Protein AF-A0A838KKF0-F1 (afdb_monomer_lite)

Radius of gyration: 20.55 Å; chains: 1; bounding box: 53×36×50 Å

Structure (mmCIF, N/CA/C/O backbone):
data_AF-A0A838KKF0-F1
#
_entry.id   AF-A0A838KKF0-F1
#
loop_
_atom_site.group_PDB
_atom_site.id
_atom_site.type_symbol
_atom_site.label_atom_id
_atom_site.label_alt_id
_atom_site.label_comp_id
_atom_site.label_asym_id
_atom_site.label_entity_id
_atom_site.label_seq_id
_atom_site.pdbx_PDB_ins_code
_atom_site.Cartn_x
_atom_site.Cartn_y
_atom_site.Cartn_z
_atom_site.occupancy
_atom_site.B_iso_or_equiv
_atom_site.auth_seq_id
_atom_site.auth_comp_id
_atom_site.auth_asym_id
_atom_site.auth_atom_id
_atom_site.pdbx_PDB_model_num
ATOM 1 N N . SER A 1 1 ? -8.792 -5.150 -19.563 1.00 86.12 1 SER A N 1
ATOM 2 C CA . SER A 1 1 ? -7.636 -6.065 -19.537 1.00 86.12 1 SER A CA 1
ATOM 3 C C . SER A 1 1 ? -7.252 -6.618 -20.910 1.00 86.12 1 SER A C 1
ATOM 5 O O . SER A 1 1 ? -6.124 -7.070 -21.037 1.00 86.12 1 SER A O 1
ATOM 7 N N . ARG A 1 2 ? -8.119 -6.617 -21.944 1.00 90.00 2 ARG A N 1
ATOM 8 C CA . ARG A 1 2 ? -7.709 -7.001 -23.318 1.00 90.00 2 ARG A CA 1
ATOM 9 C C . ARG A 1 2 ? -6.734 -6.007 -23.951 1.00 90.00 2 ARG A C 1
ATOM 11 O O . ARG A 1 2 ? -5.828 -6.398 -24.662 1.00 90.00 2 ARG A O 1
ATOM 18 N N . ASP A 1 3 ? -6.932 -4.732 -23.657 1.00 89.38 3 ASP A N 1
ATOM 19 C CA . ASP A 1 3 ? -6.005 -3.638 -23.929 1.00 89.38 3 ASP A CA 1
ATOM 20 C C . ASP A 1 3 ? -4.592 -3.926 -23.403 1.00 89.38 3 ASP A C 1
ATOM 22 O O . ASP A 1 3 ? -3.634 -3.845 -24.161 1.00 89.38 3 ASP A O 1
ATOM 26 N N . LEU A 1 4 ? -4.465 -4.347 -22.141 1.00 90.12 4 LEU A N 1
ATOM 27 C CA . LEU A 1 4 ? -3.170 -4.705 -21.550 1.00 90.12 4 LEU A CA 1
ATOM 28 C C . LEU A 1 4 ? -2.561 -5.963 -22.187 1.00 90.12 4 LEU A C 1
ATOM 30 O O . LEU A 1 4 ? -1.358 -6.007 -22.427 1.00 90.12 4 LEU A O 1
ATOM 34 N N . ALA A 1 5 ? -3.385 -6.970 -22.493 1.00 92.56 5 ALA A N 1
ATOM 35 C CA . ALA A 1 5 ? -2.928 -8.169 -23.196 1.00 92.56 5 ALA A CA 1
ATOM 36 C C . ALA A 1 5 ? -2.390 -7.837 -24.596 1.00 92.56 5 ALA A C 1
ATOM 38 O O . ALA A 1 5 ? -1.354 -8.359 -25.003 1.00 92.56 5 ALA A O 1
ATOM 39 N N . GLU A 1 6 ? -3.067 -6.941 -25.317 1.00 91.88 6 GLU A N 1
ATOM 40 C CA . GLU A 1 6 ? -2.627 -6.495 -26.637 1.00 91.88 6 GLU A CA 1
ATOM 41 C C . GLU A 1 6 ? -1.350 -5.654 -26.553 1.00 91.88 6 GLU A C 1
ATOM 43 O O . GLU A 1 6 ? -0.445 -5.860 -27.357 1.00 91.88 6 GLU A O 1
ATOM 48 N N . ALA A 1 7 ? -1.219 -4.784 -25.546 1.00 91.50 7 ALA A N 1
ATOM 49 C CA . ALA A 1 7 ? 0.014 -4.035 -25.298 1.00 91.50 7 ALA A CA 1
ATOM 50 C C . ALA A 1 7 ? 1.216 -4.966 -25.092 1.00 91.50 7 ALA A C 1
ATOM 52 O O . ALA A 1 7 ? 2.255 -4.790 -25.729 1.00 91.50 7 ALA A O 1
ATOM 53 N N . LEU A 1 8 ? 1.053 -5.993 -24.251 1.00 92.00 8 LEU A N 1
ATOM 54 C CA . LEU A 1 8 ? 2.081 -7.002 -24.007 1.00 92.00 8 LEU A CA 1
ATOM 55 C C . LEU A 1 8 ? 2.443 -7.750 -25.295 1.00 92.00 8 LEU A C 1
ATOM 57 O O . LEU A 1 8 ? 3.618 -7.906 -25.618 1.00 92.00 8 LEU A O 1
ATOM 61 N N . ARG A 1 9 ? 1.435 -8.178 -26.062 1.00 91.25 9 ARG A N 1
ATOM 62 C CA . ARG A 1 9 ? 1.635 -8.905 -27.321 1.00 91.25 9 ARG A CA 1
ATOM 63 C C . ARG A 1 9 ? 2.366 -8.059 -28.367 1.00 91.25 9 ARG A C 1
ATOM 65 O O . ARG A 1 9 ? 3.242 -8.579 -29.053 1.00 91.25 9 ARG A O 1
ATOM 72 N N . LEU A 1 10 ? 2.013 -6.779 -28.496 1.00 91.94 10 LEU A N 1
ATOM 73 C CA . LEU A 1 10 ? 2.676 -5.840 -29.403 1.00 91.94 10 LEU A CA 1
ATOM 74 C C . LEU A 1 10 ? 4.120 -5.571 -28.973 1.00 91.94 10 LEU A C 1
ATOM 76 O O . LEU A 1 10 ? 5.004 -5.586 -29.823 1.00 91.94 10 LEU A O 1
ATOM 80 N N . GLY A 1 11 ? 4.366 -5.389 -27.673 1.00 92.62 11 GLY A N 1
ATOM 81 C CA . GLY A 1 11 ? 5.716 -5.221 -27.131 1.00 92.62 11 GLY A CA 1
ATOM 82 C C . GLY A 1 11 ? 6.613 -6.428 -27.394 1.00 92.62 11 GLY A C 1
ATOM 83 O O . GLY A 1 11 ? 7.729 -6.260 -27.866 1.00 92.62 11 GLY A O 1
ATOM 84 N N . LEU A 1 12 ? 6.105 -7.646 -27.179 1.00 92.00 12 LEU A N 1
ATOM 85 C CA . LEU A 1 12 ? 6.848 -8.888 -27.437 1.00 92.00 12 LEU A CA 1
ATOM 86 C C . LEU A 1 12 ? 7.130 -9.141 -28.926 1.00 92.00 12 LEU A C 1
ATOM 88 O O . LEU A 1 12 ? 8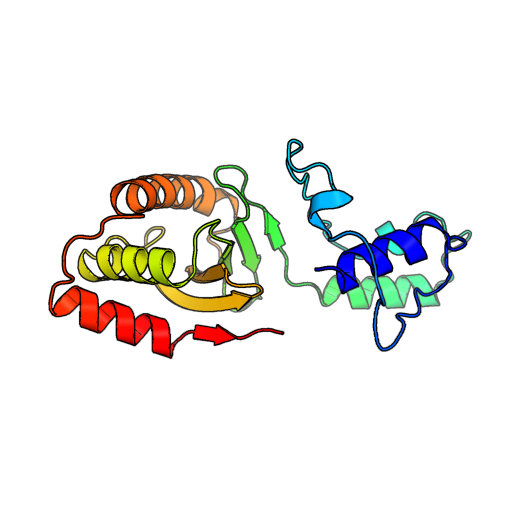.081 -9.843 -29.256 1.00 92.00 12 LEU A O 1
ATOM 92 N N . ALA A 1 13 ? 6.290 -8.615 -29.820 1.00 91.50 13 ALA A N 1
ATOM 93 C CA . ALA A 1 13 ? 6.478 -8.732 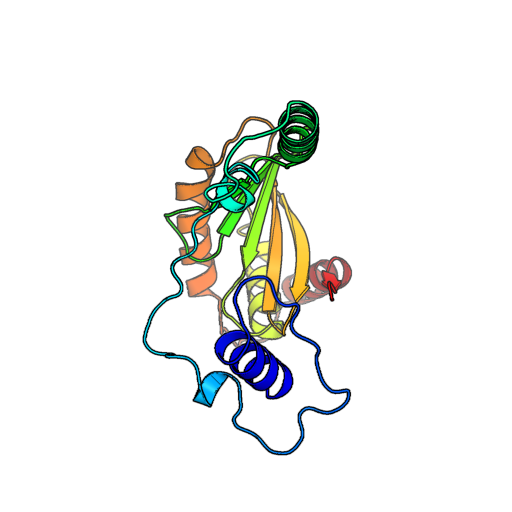-31.264 1.00 91.50 13 ALA A CA 1
ATOM 94 C C . ALA A 1 13 ? 7.352 -7.612 -31.859 1.00 91.50 13 ALA A C 1
ATOM 96 O O . ALA A 1 13 ? 7.788 -7.734 -33.003 1.00 91.50 13 ALA A O 1
ATOM 97 N N . GLY A 1 14 ? 7.553 -6.516 -31.123 1.00 91.94 14 GLY A N 1
ATOM 98 C CA . GLY A 1 14 ? 8.337 -5.364 -31.555 1.00 91.94 14 GLY A CA 1
ATOM 99 C C . GLY A 1 14 ? 9.841 -5.576 -31.399 1.00 91.94 14 GLY A C 1
ATOM 100 O O . GLY A 1 14 ? 10.298 -6.375 -30.585 1.00 91.94 14 GLY A O 1
ATOM 101 N N . GLU A 1 15 ? 10.626 -4.827 -32.172 1.00 89.31 15 GLU A N 1
ATOM 102 C CA . GLU A 1 15 ? 12.076 -4.773 -31.978 1.00 89.31 15 GLU A CA 1
ATOM 103 C C . GLU A 1 15 ? 12.412 -3.979 -30.700 1.00 89.31 15 GLU A C 1
ATOM 105 O O . GLU A 1 15 ? 11.775 -2.944 -30.450 1.00 89.31 15 GLU A O 1
ATOM 110 N N . PRO A 1 16 ? 13.414 -4.403 -29.902 1.00 86.38 16 PRO A N 1
ATOM 111 C CA . PRO A 1 16 ? 13.875 -3.646 -28.740 1.00 86.38 16 PRO A CA 1
ATOM 112 C C . PRO A 1 16 ? 14.157 -2.177 -29.080 1.00 86.38 16 PRO A C 1
ATOM 114 O O . PRO A 1 16 ? 14.751 -1.867 -30.109 1.00 86.38 16 PRO A O 1
ATOM 117 N N . GLY A 1 17 ? 13.700 -1.262 -28.222 1.00 83.06 17 GLY A N 1
ATOM 118 C CA . GLY A 1 17 ? 13.797 0.186 -28.453 1.00 83.06 17 GLY A CA 1
ATOM 119 C C . GLY A 1 17 ? 12.658 0.785 -29.289 1.00 83.06 17 GLY A C 1
ATOM 120 O O . GLY A 1 17 ? 12.557 2.008 -29.392 1.00 83.06 17 GLY A O 1
ATOM 121 N N . THR A 1 18 ? 11.752 -0.032 -29.836 1.00 86.62 18 THR A N 1
ATOM 122 C CA . THR A 1 18 ? 10.568 0.460 -30.554 1.00 86.62 18 THR A CA 1
ATOM 123 C C . THR A 1 18 ? 9.433 0.783 -29.584 1.00 86.62 18 THR A C 1
ATOM 125 O O . THR A 1 18 ? 9.088 -0.015 -28.715 1.00 86.62 18 THR A O 1
ATOM 128 N N . SER A 1 19 ? 8.803 1.951 -29.742 1.00 88.62 19 SER A N 1
ATOM 129 C CA . SER A 1 19 ? 7.622 2.309 -28.949 1.00 88.62 19 SER A CA 1
ATOM 130 C C . SER A 1 19 ? 6.418 1.427 -29.292 1.00 88.62 19 SER A C 1
ATOM 132 O O . SER A 1 19 ? 6.076 1.249 -30.462 1.00 88.62 19 SER A O 1
ATOM 134 N N . VAL A 1 20 ? 5.720 0.937 -28.266 1.00 90.69 20 VAL A N 1
ATOM 135 C CA . VAL A 1 20 ? 4.464 0.194 -28.434 1.00 90.69 20 VAL A CA 1
ATOM 136 C C . VAL A 1 20 ? 3.334 1.170 -28.756 1.00 90.69 20 VAL A C 1
ATOM 138 O O . VAL A 1 20 ? 2.897 1.941 -27.902 1.00 90.69 20 VAL A O 1
ATOM 141 N N . VAL A 1 21 ? 2.847 1.139 -29.998 1.00 88.06 21 VAL A N 1
ATOM 142 C CA . VAL A 1 21 ? 1.711 1.962 -30.436 1.00 88.06 21 VAL A CA 1
ATOM 143 C C . VAL A 1 21 ? 0.420 1.178 -30.252 1.00 88.06 21 VAL A C 1
ATOM 145 O O . VAL A 1 21 ? 0.148 0.221 -30.976 1.00 88.06 21 VAL A O 1
ATOM 148 N N . MET A 1 22 ? -0.392 1.603 -29.287 1.00 86.38 22 MET A N 1
ATOM 149 C CA . MET A 1 22 ? -1.672 0.961 -29.012 1.00 86.38 22 MET A CA 1
ATOM 150 C C . MET A 1 22 ? -2.727 1.320 -30.068 1.00 86.38 22 MET A C 1
ATOM 152 O O . MET A 1 22 ? -2.922 2.505 -30.356 1.00 86.38 22 MET A O 1
ATOM 156 N N . PRO A 1 23 ? -3.464 0.337 -30.618 1.00 78.38 23 PRO A N 1
ATOM 157 C CA . PRO A 1 23 ? -4.637 0.621 -31.434 1.00 78.38 23 PRO A CA 1
ATOM 158 C C . PRO A 1 23 ? -5.751 1.237 -30.574 1.00 78.38 23 PRO A C 1
ATOM 160 O O . PRO A 1 23 ? -5.880 0.939 -29.387 1.00 78.38 23 PRO A O 1
ATOM 163 N N . SER A 1 24 ? -6.606 2.068 -31.181 1.00 79.19 24 SER A N 1
ATOM 164 C CA . SER A 1 24 ? -7.721 2.737 -30.485 1.00 79.19 24 SER A CA 1
ATOM 165 C C . SER A 1 24 ? -8.741 1.763 -29.889 1.00 79.19 24 SER A C 1
ATOM 167 O O . SER A 1 24 ? -9.395 2.078 -28.896 1.00 79.19 24 SER A O 1
ATOM 169 N N . LEU A 1 25 ? -8.869 0.574 -30.481 1.00 80.75 25 LEU A N 1
ATOM 170 C CA . LEU A 1 25 ? -9.629 -0.547 -29.948 1.00 80.75 25 LEU A CA 1
ATOM 171 C C . LEU A 1 25 ? -8.794 -1.824 -30.125 1.00 80.75 25 LEU A C 1
ATOM 173 O O . LEU A 1 25 ? -8.416 -2.127 -31.256 1.00 80.75 25 LEU A O 1
ATOM 177 N N . PRO A 1 26 ? -8.555 -2.612 -29.062 1.00 73.50 26 PRO A N 1
ATOM 178 C CA . PRO A 1 26 ? -7.717 -3.816 -29.125 1.00 73.50 26 PRO A CA 1
ATOM 179 C C . PRO A 1 26 ? -8.336 -4.973 -29.935 1.00 73.50 26 PRO A C 1
ATOM 181 O O . PRO A 1 26 ? -7.735 -6.033 -30.046 1.00 73.50 26 PRO A O 1
ATOM 184 N N . GLY A 1 27 ? -9.534 -4.795 -30.508 1.00 79.62 27 GLY A N 1
ATOM 185 C CA . GLY A 1 27 ? -10.230 -5.838 -31.262 1.00 79.62 27 GLY A CA 1
ATOM 186 C C . GLY A 1 27 ? -10.558 -7.086 -30.422 1.00 79.62 27 GLY A C 1
ATOM 187 O O . GLY A 1 27 ? -10.559 -7.044 -29.186 1.00 79.62 27 GLY A O 1
ATOM 188 N N . PRO A 1 28 ? -10.913 -8.208 -31.072 1.00 84.00 28 PRO A N 1
ATOM 189 C CA . PRO A 1 28 ? -11.013 -9.509 -30.419 1.00 84.00 28 PRO A CA 1
ATOM 190 C C . PRO A 1 28 ? -9.627 -9.997 -29.982 1.00 84.00 28 PRO A C 1
ATOM 192 O O . PRO A 1 28 ? -8.682 -9.945 -30.760 1.00 84.00 28 PRO A O 1
ATOM 195 N N . GLY A 1 29 ? -9.517 -10.532 -28.768 1.00 86.06 29 GLY A N 1
ATOM 196 C CA . GLY A 1 29 ? -8.251 -11.039 -28.248 1.00 86.06 29 GLY A CA 1
ATOM 197 C C . GLY A 1 29 ? -8.381 -11.640 -26.849 1.00 86.06 29 GLY A C 1
ATOM 198 O O . GLY A 1 29 ? -9.445 -11.507 -26.218 1.00 86.06 29 GLY A O 1
ATOM 199 N N . PRO A 1 30 ? -7.317 -12.310 -26.371 1.00 92.50 30 PRO A N 1
ATOM 200 C CA . PRO A 1 30 ? -7.264 -12.830 -25.014 1.00 92.50 30 PRO A CA 1
ATOM 201 C C . PRO A 1 30 ? -7.335 -11.686 -24.001 1.00 92.50 30 PRO A C 1
ATOM 203 O O . PRO A 1 30 ? -7.034 -10.526 -24.298 1.00 92.50 30 PRO A O 1
ATOM 206 N N . ARG A 1 31 ? -7.765 -11.994 -22.783 1.00 92.62 31 ARG A N 1
ATOM 207 C CA . ARG A 1 31 ? -7.645 -11.069 -21.655 1.00 92.62 31 ARG A CA 1
ATOM 208 C C . ARG A 1 31 ? -6.249 -11.211 -21.048 1.00 92.62 31 ARG A C 1
ATOM 210 O O . ARG A 1 31 ? -5.581 -12.213 -21.274 1.00 92.62 31 ARG A O 1
ATOM 217 N N . LEU A 1 32 ? -5.833 -10.242 -20.229 1.00 91.31 32 LEU A N 1
ATOM 218 C CA . LEU A 1 32 ? -4.518 -10.281 -19.577 1.00 91.31 32 LEU A CA 1
ATOM 219 C C . LEU A 1 32 ? -4.299 -11.586 -18.799 1.00 91.31 32 LEU A C 1
ATOM 221 O O . LEU A 1 32 ? -3.274 -12.229 -18.966 1.00 91.31 32 LEU A O 1
ATOM 225 N N . GLN A 1 33 ? -5.301 -12.017 -18.031 1.00 92.50 33 GLN A N 1
ATOM 226 C CA . GLN A 1 33 ? -5.264 -13.269 -17.268 1.00 92.50 33 GLN A CA 1
ATOM 227 C C . GLN A 1 33 ? -5.077 -14.533 -18.120 1.00 92.50 33 GLN A C 1
ATOM 229 O O . GLN A 1 33 ? -4.724 -15.573 -17.582 1.00 92.50 33 GLN A O 1
ATOM 234 N N . ASP A 1 34 ? -5.351 -14.460 -19.424 1.00 93.38 34 ASP A N 1
ATOM 235 C CA . ASP A 1 34 ? -5.213 -15.596 -20.331 1.00 93.38 34 ASP A CA 1
ATOM 236 C C . ASP A 1 34 ? -3.784 -15.656 -20.930 1.00 93.38 34 ASP A C 1
ATOM 238 O O . ASP A 1 34 ? -3.454 -16.620 -21.617 1.00 93.38 34 ASP A O 1
ATOM 242 N N . VAL A 1 35 ? -2.942 -14.632 -20.698 1.00 92.50 35 VAL A N 1
ATOM 243 C CA . VAL A 1 35 ? -1.569 -14.514 -21.239 1.00 92.50 35 VAL A CA 1
ATOM 244 C C . VAL A 1 35 ? -0.484 -14.322 -20.174 1.00 92.50 35 VAL A C 1
ATOM 246 O O . VAL A 1 35 ? 0.694 -14.278 -20.519 1.00 92.50 35 VAL A O 1
ATOM 249 N N . VAL A 1 36 ? -0.857 -14.208 -18.898 1.00 90.75 36 VAL A N 1
ATOM 250 C CA . VAL A 1 36 ? 0.082 -14.152 -17.768 1.00 90.75 36 VAL A CA 1
ATOM 251 C C . VAL A 1 36 ? -0.070 -15.395 -16.901 1.00 90.75 36 VAL A C 1
ATOM 253 O O . VAL A 1 36 ? -1.170 -15.927 -16.753 1.00 90.75 36 VAL A O 1
ATOM 256 N N . ASP A 1 37 ? 1.033 -15.850 -16.315 1.00 90.50 37 ASP A N 1
ATOM 257 C CA . ASP A 1 37 ? 0.994 -16.916 -15.323 1.00 90.50 37 ASP A CA 1
ATOM 258 C C . ASP A 1 37 ? 0.466 -16.367 -13.992 1.00 90.50 37 ASP A C 1
ATOM 260 O O . ASP A 1 37 ? 1.120 -15.565 -13.333 1.00 90.50 37 ASP A O 1
ATOM 264 N N . LEU A 1 38 ? -0.733 -16.805 -13.606 1.00 89.56 38 LEU A N 1
ATOM 265 C CA . LEU A 1 38 ? -1.384 -16.413 -12.353 1.00 89.56 38 LEU A CA 1
ATOM 266 C C . LEU A 1 38 ? -0.911 -17.229 -11.143 1.00 89.56 38 LEU A C 1
ATOM 268 O O . LEU A 1 38 ? -1.340 -16.961 -10.023 1.00 89.56 38 LEU A O 1
ATOM 272 N N . THR A 1 39 ? -0.098 -18.262 -11.365 1.00 87.62 39 THR A N 1
ATOM 273 C CA . THR A 1 39 ? 0.421 -19.138 -10.307 1.00 87.62 39 THR A CA 1
ATOM 274 C C . THR A 1 39 ? 1.777 -18.679 -9.782 1.00 87.62 39 THR A C 1
ATOM 276 O O . THR A 1 39 ? 2.157 -19.042 -8.669 1.00 87.62 39 THR A O 1
ATOM 279 N N . THR A 1 40 ? 2.480 -17.846 -10.550 1.00 86.00 40 THR A N 1
ATOM 280 C CA . THR A 1 40 ? 3.766 -17.268 -10.168 1.00 86.00 40 THR A CA 1
ATOM 281 C C . THR A 1 40 ? 3.555 -15.901 -9.515 1.00 86.00 40 THR A C 1
ATOM 283 O O . THR A 1 40 ? 2.830 -15.052 -10.032 1.00 86.00 40 THR A O 1
ATOM 286 N N . GLY A 1 41 ? 4.187 -15.684 -8.358 1.00 81.62 41 GLY A N 1
ATOM 287 C CA . GLY A 1 41 ? 4.184 -14.385 -7.684 1.00 81.62 41 GLY A CA 1
ATOM 288 C C . GLY A 1 41 ? 4.964 -13.327 -8.470 1.00 81.62 41 GLY A C 1
ATOM 289 O O . GLY A 1 41 ? 5.885 -13.646 -9.222 1.00 81.62 41 GLY A O 1
ATOM 290 N N . LEU A 1 42 ? 4.617 -12.054 -8.281 1.00 85.12 42 LEU A N 1
ATOM 291 C CA . LEU A 1 42 ? 5.347 -10.946 -8.892 1.00 85.12 42 LEU A CA 1
ATOM 292 C C . LEU A 1 42 ? 6.588 -10.605 -8.056 1.00 85.12 42 LEU A C 1
ATOM 294 O O . LEU A 1 42 ? 6.468 -10.127 -6.926 1.00 85.12 42 LEU A O 1
ATOM 298 N N . ASP A 1 43 ? 7.778 -10.807 -8.622 1.00 87.50 43 ASP A N 1
ATOM 299 C CA . ASP A 1 43 ? 9.020 -10.365 -7.988 1.00 87.50 43 ASP A CA 1
ATOM 300 C C . ASP A 1 43 ? 9.299 -8.890 -8.311 1.00 87.50 43 ASP A C 1
ATOM 302 O O . ASP A 1 43 ? 9.669 -8.526 -9.428 1.00 87.50 43 ASP A O 1
ATOM 306 N N . VAL A 1 44 ? 9.064 -8.021 -7.327 1.00 91.75 44 VAL A N 1
ATOM 307 C CA . VAL A 1 44 ? 9.248 -6.573 -7.462 1.00 91.75 44 VAL A CA 1
ATOM 308 C C . VAL A 1 44 ? 10.577 -6.153 -6.848 1.00 91.75 44 VAL A C 1
ATOM 310 O O . VAL A 1 44 ? 10.748 -6.217 -5.626 1.00 91.75 44 VAL A O 1
ATOM 313 N N . THR A 1 45 ? 11.464 -5.620 -7.691 1.00 91.50 45 THR A N 1
ATOM 314 C CA . THR A 1 45 ? 12.707 -4.957 -7.276 1.00 91.50 45 THR A CA 1
ATOM 315 C C . THR A 1 45 ? 12.553 -3.439 -7.355 1.00 91.50 45 THR A C 1
ATOM 317 O O . THR A 1 45 ? 12.219 -2.894 -8.404 1.00 91.50 45 THR A O 1
ATOM 320 N N . VAL A 1 46 ? 12.821 -2.743 -6.246 1.00 93.31 46 VAL A N 1
ATOM 321 C CA . VAL A 1 46 ? 12.852 -1.272 -6.205 1.00 93.31 46 VAL A CA 1
ATOM 322 C C . VAL A 1 46 ? 14.288 -0.804 -6.416 1.00 93.31 46 VAL A C 1
ATOM 324 O O . VAL A 1 46 ? 15.149 -1.013 -5.560 1.00 93.31 46 VAL A O 1
ATOM 327 N N . LEU A 1 47 ? 14.543 -0.166 -7.557 1.00 91.75 47 LEU A N 1
ATOM 328 C CA . LEU A 1 47 ? 15.838 0.430 -7.878 1.00 91.75 47 LEU A CA 1
ATOM 329 C C . LEU A 1 47 ? 15.926 1.859 -7.331 1.00 91.75 47 LEU A C 1
ATOM 331 O O . LEU A 1 47 ? 14.925 2.562 -7.213 1.00 91.75 47 LEU A O 1
ATOM 335 N N . LYS A 1 48 ? 17.142 2.282 -6.973 1.00 88.38 48 LYS A N 1
ATOM 336 C CA . LYS A 1 48 ? 17.400 3.594 -6.350 1.00 88.38 48 LYS A CA 1
ATOM 337 C C . LYS A 1 48 ? 17.480 4.747 -7.353 1.00 88.38 48 LYS A C 1
ATOM 339 O O . LYS A 1 48 ? 17.512 5.896 -6.930 1.00 88.38 48 LYS A O 1
ATOM 344 N N . GLY A 1 49 ? 17.575 4.429 -8.638 1.00 88.62 49 GLY A N 1
ATOM 345 C CA . GLY A 1 49 ? 17.923 5.368 -9.691 1.00 88.62 49 GLY A CA 1
ATOM 346 C C . GLY A 1 49 ? 17.555 4.852 -11.075 1.00 88.62 49 GLY A C 1
ATOM 347 O O . GLY A 1 49 ? 17.058 3.733 -11.227 1.00 88.62 49 GLY A O 1
ATOM 348 N N . PHE A 1 50 ? 17.815 5.682 -12.078 1.00 87.44 50 PHE A N 1
ATOM 349 C CA . PHE A 1 50 ? 17.570 5.403 -13.492 1.00 87.44 50 PHE A CA 1
ATOM 350 C C . PHE A 1 50 ? 18.761 4.738 -14.192 1.00 87.44 50 PHE A C 1
ATOM 352 O O . PHE A 1 50 ? 18.729 4.572 -15.406 1.00 87.44 50 PHE A O 1
ATOM 359 N N . ASP A 1 51 ? 19.795 4.336 -13.450 1.00 83.94 51 ASP A N 1
ATOM 360 C CA . ASP A 1 51 ? 21.027 3.751 -13.993 1.00 83.94 51 ASP A CA 1
ATOM 361 C C . ASP A 1 51 ? 20.749 2.540 -14.904 1.00 83.94 51 ASP A C 1
ATOM 363 O O . ASP A 1 51 ? 21.373 2.395 -15.952 1.00 83.94 51 ASP A O 1
ATOM 367 N N . PHE A 1 52 ? 19.723 1.747 -14.576 1.00 81.12 52 PHE A N 1
ATOM 368 C CA . PHE A 1 52 ? 19.304 0.574 -15.351 1.00 81.12 52 PHE A CA 1
ATOM 369 C C . PHE A 1 52 ? 18.837 0.882 -16.785 1.00 81.12 52 PHE A C 1
ATOM 371 O O . PHE A 1 52 ? 18.800 -0.015 -17.620 1.00 81.12 52 PHE A O 1
ATOM 378 N N . TRP A 1 53 ? 18.466 2.131 -17.098 1.00 75.38 53 TRP A N 1
ATOM 379 C CA . TRP A 1 53 ? 18.092 2.531 -18.464 1.00 75.38 53 TRP A CA 1
ATOM 380 C C . TRP A 1 53 ? 19.299 2.662 -19.395 1.00 75.38 53 TRP A C 1
ATOM 382 O O . TRP A 1 53 ? 19.127 2.712 -20.612 1.00 75.38 53 TRP A O 1
ATOM 392 N N . PHE A 1 54 ? 20.503 2.758 -18.833 1.00 71.31 54 PHE A N 1
ATOM 393 C CA . PHE A 1 54 ? 21.719 3.109 -19.561 1.00 71.31 54 PHE A CA 1
ATOM 394 C C . PHE A 1 54 ? 22.772 1.994 -19.537 1.00 71.31 54 PHE A C 1
ATOM 396 O O . PHE A 1 54 ? 23.875 2.213 -20.030 1.00 71.31 54 PHE A O 1
ATOM 403 N N . GLU A 1 55 ? 22.447 0.805 -19.010 1.00 63.19 55 GLU A N 1
ATOM 404 C CA . GLU A 1 55 ? 23.384 -0.328 -18.895 1.00 63.19 55 GLU A CA 1
ATOM 405 C C . GLU A 1 55 ? 23.955 -0.795 -20.253 1.00 63.19 55 GLU A C 1
ATOM 407 O O . GLU A 1 55 ? 25.076 -1.294 -20.286 1.00 63.19 55 GLU A O 1
ATOM 412 N N . ASP A 1 56 ? 23.257 -0.524 -21.367 1.00 56.03 56 ASP A N 1
ATOM 413 C CA . ASP A 1 56 ? 23.692 -0.828 -22.745 1.00 56.03 56 ASP A CA 1
ATOM 414 C C . ASP A 1 56 ? 24.118 0.416 -23.562 1.00 56.03 56 ASP A C 1
ATOM 416 O O . ASP A 1 56 ? 24.365 0.332 -24.769 1.00 56.03 56 ASP A O 1
ATOM 420 N N . ALA A 1 57 ? 24.180 1.603 -22.948 1.00 56.03 57 ALA A N 1
ATOM 421 C CA . ALA A 1 57 ? 24.604 2.818 -23.637 1.00 56.03 57 ALA A CA 1
ATOM 422 C C . ALA A 1 57 ? 26.140 2.886 -23.688 1.00 56.03 57 ALA A C 1
ATOM 424 O O . ALA A 1 57 ? 26.783 3.435 -22.791 1.00 56.03 57 ALA A O 1
ATOM 425 N N . ASP A 1 58 ? 26.730 2.328 -24.749 1.00 50.44 58 ASP A N 1
ATOM 426 C CA . ASP A 1 58 ? 28.160 2.446 -25.058 1.00 50.44 58 ASP A CA 1
ATOM 427 C C . ASP A 1 58 ? 28.600 3.926 -25.056 1.00 50.44 58 ASP A C 1
ATOM 429 O O . ASP A 1 58 ? 28.399 4.668 -26.017 1.00 50.44 58 ASP A O 1
ATOM 433 N N . GLY A 1 59 ? 29.222 4.354 -23.954 1.00 54.72 59 GLY A N 1
ATOM 434 C CA . GLY A 1 59 ? 29.781 5.693 -23.774 1.00 54.72 59 GLY A CA 1
ATOM 435 C C . GLY A 1 59 ? 28.781 6.718 -23.236 1.00 54.72 59 GLY A C 1
ATOM 436 O O . GLY A 1 59 ? 28.148 7.450 -23.992 1.00 54.72 59 GLY A O 1
ATOM 437 N N . THR A 1 60 ? 28.709 6.863 -21.910 1.00 58.06 60 THR A N 1
ATOM 438 C CA . THR A 1 60 ? 28.036 8.006 -21.277 1.00 58.06 60 THR A CA 1
ATOM 439 C C . THR A 1 60 ? 28.792 9.296 -21.593 1.00 58.06 60 THR A C 1
ATOM 441 O O . THR A 1 60 ? 29.787 9.632 -20.945 1.00 58.06 60 THR A O 1
ATOM 444 N N . ASP A 1 61 ? 28.317 10.010 -22.611 1.00 67.31 61 ASP A N 1
ATOM 445 C CA . ASP A 1 61 ? 28.606 11.424 -22.838 1.00 67.31 61 ASP A CA 1
ATOM 446 C C . ASP A 1 61 ? 28.350 12.215 -21.538 1.00 67.31 61 ASP A C 1
ATOM 448 O O . ASP A 1 61 ? 27.412 11.924 -20.792 1.00 67.31 61 ASP A O 1
ATOM 452 N N . ALA A 1 62 ? 29.171 13.224 -21.240 1.00 69.50 62 ALA A N 1
ATOM 453 C CA . ALA A 1 62 ? 29.084 13.994 -19.994 1.00 69.50 62 ALA A CA 1
ATOM 454 C C . ALA A 1 62 ? 27.703 14.656 -19.804 1.00 69.50 62 ALA A C 1
ATOM 456 O O . ALA A 1 62 ? 27.262 14.880 -18.675 1.00 69.50 62 ALA A O 1
ATOM 457 N N . SER A 1 63 ? 27.007 14.929 -20.913 1.00 71.38 63 SER A N 1
ATOM 458 C CA . SER A 1 63 ? 25.628 15.423 -20.937 1.00 71.38 63 SER A CA 1
ATOM 459 C C . SER A 1 63 ? 24.612 14.409 -20.372 1.00 71.38 63 SER A C 1
ATOM 461 O O . SER A 1 63 ? 23.690 14.794 -19.645 1.00 71.38 63 SER A O 1
ATOM 463 N N . VAL A 1 64 ? 24.810 13.112 -20.634 1.00 75.69 64 VAL A N 1
ATOM 464 C CA . VAL A 1 64 ? 23.967 12.011 -20.139 1.00 75.69 64 VAL A CA 1
ATOM 465 C C . VAL A 1 64 ? 24.178 11.823 -18.642 1.00 75.69 64 VAL A C 1
ATOM 467 O O . VAL A 1 64 ? 23.202 11.740 -17.901 1.00 75.69 64 VAL A O 1
ATOM 470 N N . SER A 1 65 ? 25.428 11.861 -18.176 1.00 77.56 65 SER A N 1
ATOM 471 C CA . SER A 1 65 ? 25.749 11.724 -16.749 1.00 77.56 65 SER A CA 1
ATOM 472 C C . SER A 1 65 ? 25.139 12.842 -15.900 1.00 77.56 65 SER A C 1
ATOM 474 O O . SER A 1 65 ? 24.544 12.564 -14.862 1.00 77.56 65 SER A O 1
ATOM 476 N N . ALA A 1 66 ? 25.218 14.098 -16.356 1.00 82.62 66 ALA A N 1
ATOM 477 C CA . ALA A 1 66 ? 24.603 15.225 -15.650 1.00 82.62 66 ALA A CA 1
ATOM 478 C C . ALA A 1 66 ? 23.067 15.122 -15.611 1.00 82.62 66 ALA A C 1
ATOM 480 O O . ALA A 1 66 ? 22.442 15.413 -14.590 1.00 82.62 66 ALA A O 1
ATOM 481 N N . THR A 1 67 ? 22.456 14.665 -16.709 1.00 84.94 67 THR A N 1
ATOM 482 C CA . THR A 1 67 ? 21.007 14.421 -16.765 1.00 84.94 67 THR A CA 1
ATOM 483 C C . THR A 1 67 ? 20.604 13.307 -15.799 1.00 84.94 67 THR A C 1
ATOM 485 O O . THR A 1 67 ? 19.634 13.460 -15.060 1.00 84.94 67 THR A O 1
ATOM 488 N N . LEU A 1 68 ? 21.364 12.211 -15.754 1.00 85.38 68 LEU A N 1
ATOM 489 C CA . LEU A 1 68 ? 21.120 11.089 -14.851 1.00 85.38 68 LEU A CA 1
ATOM 490 C C . LEU A 1 68 ? 21.246 11.498 -13.378 1.00 85.38 68 LEU A C 1
ATOM 492 O O . LEU A 1 68 ? 20.384 11.147 -12.577 1.00 85.38 68 LEU A O 1
ATOM 496 N N . GLU A 1 69 ? 22.263 12.286 -13.024 1.00 86.50 69 GLU A N 1
ATOM 497 C CA . GLU A 1 69 ? 22.427 12.818 -11.666 1.00 86.50 69 GLU A CA 1
ATOM 498 C C . GLU A 1 69 ? 21.225 13.680 -11.255 1.00 86.50 69 GLU A C 1
ATOM 500 O O . GLU A 1 69 ? 20.671 13.496 -10.169 1.00 86.50 69 GLU A O 1
ATOM 505 N N . GLN A 1 70 ? 20.757 14.560 -12.146 1.00 87.69 70 GLN A N 1
ATOM 506 C CA . GLN A 1 70 ? 19.572 15.383 -11.900 1.00 87.69 70 GLN A CA 1
ATOM 507 C C . GLN A 1 70 ? 18.298 14.537 -11.741 1.00 87.69 70 GLN A C 1
ATOM 509 O O . GLN A 1 70 ? 17.482 14.818 -10.860 1.00 87.69 70 GLN A O 1
ATOM 514 N N . LEU A 1 71 ? 18.119 13.504 -12.571 1.00 88.19 71 LEU A N 1
ATOM 515 C CA . LEU A 1 71 ? 16.975 12.595 -12.483 1.00 88.19 71 LEU A CA 1
ATOM 516 C C . LEU A 1 71 ? 17.000 11.801 -11.175 1.00 88.19 71 LEU A C 1
ATOM 518 O O . LEU A 1 71 ? 15.996 11.775 -10.464 1.00 88.19 71 LEU A O 1
ATOM 522 N N . ASN A 1 72 ? 18.146 11.224 -10.814 1.00 89.62 72 ASN A N 1
ATOM 523 C CA . ASN A 1 72 ? 18.322 10.485 -9.565 1.00 89.62 72 ASN A CA 1
ATOM 524 C C . ASN A 1 72 ? 18.086 11.379 -8.336 1.00 89.62 72 ASN A C 1
ATOM 526 O O . ASN A 1 72 ? 17.444 10.945 -7.382 1.00 89.62 72 ASN A O 1
ATOM 530 N N . ALA A 1 73 ? 18.514 12.644 -8.374 1.00 89.56 73 ALA A N 1
ATOM 531 C CA . ALA A 1 73 ? 18.271 13.606 -7.297 1.00 89.56 73 ALA A CA 1
ATOM 532 C C . ALA A 1 73 ? 16.785 13.986 -7.117 1.00 89.56 73 ALA A C 1
ATOM 534 O O . ALA A 1 73 ? 16.419 14.522 -6.073 1.00 89.56 73 ALA A O 1
ATOM 535 N N . SER A 1 74 ? 15.932 13.723 -8.115 1.00 89.62 74 SER A N 1
ATOM 536 C CA . SER A 1 74 ? 14.486 13.989 -8.054 1.00 89.62 74 SER A CA 1
ATOM 537 C C . SER A 1 74 ? 13.657 12.840 -7.469 1.00 89.62 74 SER A C 1
ATOM 539 O O . SER A 1 74 ? 12.457 13.005 -7.256 1.00 89.62 74 SER A O 1
ATOM 541 N N . ILE A 1 75 ? 14.273 11.679 -7.225 1.00 91.50 75 ILE A N 1
ATOM 542 C CA . ILE A 1 75 ? 13.586 10.494 -6.709 1.00 91.50 75 ILE A CA 1
ATOM 543 C C . ILE A 1 75 ? 13.381 10.628 -5.201 1.00 91.50 75 ILE A C 1
ATOM 545 O O . ILE A 1 75 ? 14.338 10.789 -4.445 1.00 91.50 75 ILE A O 1
ATOM 549 N N . ASP A 1 76 ? 12.141 10.442 -4.756 1.00 94.81 76 ASP A N 1
ATOM 550 C CA . ASP A 1 76 ? 11.839 10.208 -3.347 1.00 94.81 76 ASP A CA 1
ATOM 551 C C . ASP A 1 76 ? 12.319 8.800 -2.937 1.00 94.81 76 ASP A C 1
ATOM 553 O O . ASP A 1 76 ? 11.816 7.798 -3.475 1.00 94.81 76 ASP A O 1
ATOM 557 N N . PRO A 1 77 ? 13.273 8.671 -1.988 1.00 94.56 77 PRO A N 1
ATOM 558 C CA . PRO A 1 77 ? 13.792 7.375 -1.573 1.00 94.56 77 PRO A CA 1
ATOM 559 C C . PRO A 1 77 ? 12.672 6.427 -1.159 1.00 94.56 77 PRO A C 1
ATOM 561 O O . PRO A 1 77 ? 11.903 6.716 -0.244 1.00 94.56 77 PRO A O 1
ATOM 564 N N . THR A 1 78 ? 12.608 5.275 -1.823 1.00 96.69 78 THR A N 1
ATOM 565 C CA . THR A 1 78 ? 11.562 4.273 -1.615 1.00 96.69 78 THR A CA 1
ATOM 566 C C . THR A 1 78 ? 12.180 2.918 -1.295 1.00 96.69 78 THR A C 1
ATOM 568 O O . THR A 1 78 ? 13.193 2.526 -1.877 1.00 96.69 78 THR A O 1
ATOM 571 N N . ARG A 1 79 ? 11.579 2.189 -0.354 1.00 97.06 79 ARG A N 1
ATOM 572 C CA . ARG A 1 79 ? 11.937 0.810 -0.012 1.00 97.06 79 ARG A CA 1
ATOM 573 C C . ARG A 1 79 ? 10.675 -0.031 0.082 1.00 97.06 79 ARG A C 1
ATOM 575 O O . ARG A 1 79 ? 9.713 0.360 0.738 1.00 97.06 79 ARG A O 1
ATOM 582 N N . ARG A 1 80 ? 10.698 -1.192 -0.563 1.00 97.44 80 ARG A N 1
ATOM 583 C CA . ARG A 1 80 ? 9.683 -2.227 -0.373 1.00 97.44 80 ARG A CA 1
ATOM 584 C C . ARG A 1 80 ? 9.928 -2.904 0.978 1.00 97.44 80 ARG A C 1
ATOM 586 O O . ARG A 1 80 ? 11.074 -3.235 1.276 1.00 97.44 80 ARG A O 1
ATOM 593 N N . LEU A 1 81 ? 8.872 -3.079 1.766 1.00 97.62 81 LEU A N 1
ATOM 594 C CA . LEU A 1 81 ? 8.926 -3.879 2.988 1.00 97.62 81 LEU A CA 1
ATOM 595 C C . LEU A 1 81 ? 8.985 -5.371 2.656 1.00 97.62 81 LEU A C 1
ATOM 597 O O . LEU A 1 81 ? 8.526 -5.811 1.599 1.00 97.62 81 LEU A O 1
ATOM 601 N N . THR A 1 82 ? 9.551 -6.143 3.570 1.00 96.50 82 THR A N 1
ATOM 602 C CA . THR A 1 82 ? 9.751 -7.589 3.420 1.00 96.50 82 THR A CA 1
ATOM 603 C C . THR A 1 82 ? 8.847 -8.408 4.332 1.00 96.50 82 THR A C 1
ATOM 605 O O . THR A 1 82 ? 8.574 -9.567 4.023 1.00 96.50 82 THR A O 1
ATOM 608 N N . SER A 1 83 ? 8.340 -7.818 5.418 1.00 97.06 83 SER A N 1
ATOM 609 C CA . SER A 1 83 ? 7.439 -8.481 6.362 1.00 97.06 83 SER A CA 1
ATOM 610 C C . SER A 1 83 ? 6.020 -8.662 5.820 1.00 97.06 83 SER A C 1
ATOM 612 O O . SER A 1 83 ? 5.286 -9.532 6.286 1.00 97.06 83 SER A O 1
ATOM 614 N N . VAL A 1 84 ? 5.634 -7.855 4.828 1.00 97.00 84 VAL A N 1
ATOM 615 C CA . VAL A 1 84 ? 4.304 -7.852 4.215 1.00 97.00 84 VAL A CA 1
ATOM 616 C C . VAL A 1 84 ? 4.383 -7.620 2.709 1.00 97.00 84 VAL A C 1
ATOM 618 O O . VAL A 1 84 ? 5.307 -6.991 2.190 1.00 97.00 84 VAL A O 1
ATOM 621 N N . GLU A 1 85 ? 3.387 -8.120 1.984 1.00 94.25 85 GLU A N 1
ATOM 622 C CA . GLU A 1 85 ? 3.329 -7.975 0.534 1.00 94.25 85 GLU A CA 1
ATOM 623 C C . GLU A 1 85 ? 2.877 -6.567 0.114 1.00 94.25 85 GLU A C 1
ATOM 625 O O . GLU A 1 85 ? 1.978 -5.980 0.714 1.00 94.25 85 GLU A O 1
ATOM 630 N N . ALA A 1 86 ? 3.500 -6.042 -0.946 1.00 95.62 86 ALA A N 1
ATOM 631 C CA . ALA A 1 86 ? 3.120 -4.802 -1.628 1.00 95.62 86 ALA A CA 1
ATOM 632 C C . ALA A 1 86 ? 3.012 -3.539 -0.740 1.00 95.62 86 ALA A C 1
ATOM 634 O O . ALA A 1 86 ? 2.226 -2.631 -1.035 1.00 95.62 86 ALA A O 1
ATOM 635 N N . ALA A 1 87 ? 3.836 -3.448 0.309 1.00 97.69 87 ALA A N 1
ATOM 636 C CA . ALA A 1 87 ? 3.996 -2.242 1.115 1.00 97.69 87 ALA A CA 1
ATOM 637 C C . ALA A 1 87 ? 5.307 -1.513 0.788 1.00 97.69 87 ALA A C 1
ATOM 639 O O . ALA A 1 87 ? 6.374 -2.123 0.691 1.00 97.69 87 ALA A O 1
ATOM 640 N N . TYR A 1 88 ? 5.219 -0.194 0.628 1.00 97.88 88 TYR A N 1
ATOM 641 C CA . TYR A 1 88 ? 6.324 0.657 0.202 1.00 97.88 88 TYR A CA 1
ATOM 642 C C . TYR A 1 88 ? 6.463 1.836 1.154 1.00 97.88 88 TYR A C 1
ATOM 644 O O . TYR A 1 88 ? 5.564 2.675 1.269 1.00 97.88 88 TYR A O 1
ATOM 652 N N . TRP A 1 89 ? 7.598 1.886 1.842 1.00 98.25 89 TRP A N 1
ATOM 653 C CA . TRP A 1 89 ? 8.017 3.056 2.592 1.00 98.25 89 TRP A CA 1
ATOM 654 C C . TRP A 1 89 ? 8.636 4.066 1.626 1.00 98.25 89 TRP A C 1
ATOM 656 O O . TRP A 1 89 ? 9.478 3.694 0.808 1.00 98.25 89 TRP A O 1
ATOM 666 N N . THR A 1 90 ? 8.251 5.334 1.736 1.00 97.62 90 THR A N 1
ATOM 667 C CA . THR A 1 90 ? 8.796 6.431 0.930 1.00 97.62 90 THR A CA 1
ATOM 668 C C . THR A 1 90 ? 9.097 7.633 1.817 1.00 97.62 90 THR A C 1
ATOM 670 O O . THR A 1 90 ? 8.236 8.069 2.583 1.00 97.62 90 THR A O 1
ATOM 673 N N . SER A 1 91 ? 10.293 8.204 1.680 1.00 96.31 91 SER A N 1
ATOM 674 C CA . SER A 1 91 ? 10.657 9.484 2.292 1.00 96.31 91 SER A CA 1
ATOM 675 C C . SER A 1 91 ? 10.516 10.605 1.271 1.00 96.31 91 SER A C 1
ATOM 677 O O . SER A 1 91 ? 11.189 10.589 0.249 1.00 96.31 91 SER A O 1
ATOM 679 N N . VAL A 1 92 ? 9.666 11.590 1.560 1.00 93.12 92 VAL A N 1
ATOM 680 C CA . VAL A 1 92 ? 9.457 12.781 0.709 1.00 93.12 92 VAL A CA 1
ATOM 681 C C . VAL A 1 92 ? 10.145 14.022 1.301 1.00 93.12 92 VAL A C 1
ATOM 683 O O . VAL A 1 92 ? 9.698 15.161 1.144 1.00 93.12 92 VAL A O 1
ATOM 686 N N . GLY A 1 93 ? 11.190 13.797 2.105 1.00 89.38 93 GLY A N 1
ATOM 687 C CA . GLY A 1 93 ? 11.970 14.810 2.826 1.00 89.38 93 GLY A CA 1
ATOM 688 C C . GLY A 1 93 ? 11.259 15.416 4.040 1.00 89.38 93 GLY A C 1
ATOM 689 O O . GLY A 1 93 ? 11.793 15.407 5.144 1.00 89.38 93 GLY A O 1
ATOM 690 N N . THR A 1 94 ? 10.042 15.930 3.861 1.00 91.69 94 THR A N 1
ATOM 691 C CA . THR A 1 94 ? 9.256 16.561 4.944 1.00 91.69 94 THR A CA 1
ATOM 692 C C . THR A 1 94 ? 8.417 15.573 5.748 1.00 91.69 94 THR A C 1
ATOM 694 O O . THR A 1 94 ? 7.971 15.898 6.849 1.00 91.69 94 THR A O 1
ATOM 697 N N . LYS A 1 95 ? 8.188 14.382 5.191 1.00 93.00 95 LYS A N 1
ATOM 698 C CA . LYS A 1 95 ? 7.403 13.298 5.773 1.00 93.00 95 LYS A CA 1
ATOM 699 C C . LYS A 1 95 ? 7.945 11.953 5.319 1.00 93.00 95 LYS A C 1
ATOM 701 O O . LYS A 1 95 ? 8.603 11.849 4.282 1.00 93.00 95 LYS A O 1
ATOM 706 N N . GLU A 1 96 ? 7.596 10.929 6.076 1.00 97.44 96 GLU A N 1
ATOM 707 C CA . GLU A 1 96 ? 7.716 9.543 5.656 1.00 97.44 96 GLU A CA 1
ATOM 708 C C . GLU A 1 96 ? 6.323 8.939 5.536 1.00 97.44 96 GLU A C 1
ATOM 710 O O . GLU A 1 96 ? 5.418 9.274 6.306 1.00 97.44 96 GLU A O 1
ATOM 715 N N . HIS A 1 97 ? 6.144 8.067 4.549 1.00 98.06 97 HIS A N 1
ATOM 716 C CA . HIS A 1 97 ? 4.873 7.414 4.293 1.00 98.06 97 HIS A CA 1
ATOM 717 C C . HIS A 1 97 ? 5.049 5.912 4.156 1.00 98.06 97 HIS A C 1
ATOM 719 O O . HIS A 1 97 ? 5.988 5.470 3.498 1.00 98.06 97 HIS A O 1
ATOM 725 N N . LEU A 1 98 ? 4.093 5.143 4.676 1.00 98.31 98 LEU A N 1
ATOM 726 C CA . LEU A 1 98 ? 3.852 3.787 4.192 1.00 98.31 98 LEU A CA 1
ATOM 727 C C . LEU A 1 98 ? 2.655 3.813 3.244 1.00 98.31 98 LEU A C 1
ATOM 729 O O . LEU A 1 98 ? 1.557 4.195 3.649 1.00 98.31 98 LEU A O 1
ATOM 733 N N . ARG A 1 99 ? 2.862 3.405 1.992 1.00 97.81 99 ARG A N 1
ATOM 734 C CA . ARG A 1 99 ? 1.801 3.178 1.002 1.00 97.81 99 ARG A CA 1
ATOM 735 C C . ARG A 1 99 ? 1.681 1.682 0.778 1.00 97.81 99 ARG A C 1
ATOM 737 O O . ARG A 1 99 ? 2.661 1.045 0.397 1.00 97.81 99 ARG A O 1
ATOM 744 N N . TRP A 1 100 ? 0.502 1.123 1.011 1.00 98.00 100 TRP A N 1
ATOM 745 C CA . TRP A 1 100 ? 0.336 -0.327 1.025 1.00 98.00 100 TRP A CA 1
ATOM 746 C C . TRP A 1 100 ? -0.809 -0.764 0.129 1.00 98.00 100 TRP A C 1
ATOM 748 O O . TRP A 1 100 ? -1.955 -0.433 0.394 1.00 98.00 100 TRP A O 1
ATOM 758 N N . VAL A 1 101 ? -0.514 -1.497 -0.942 1.00 96.62 101 VAL A N 1
ATOM 759 C CA . VAL A 1 101 ? -1.556 -2.066 -1.803 1.00 96.62 101 VAL A CA 1
ATOM 760 C C . VAL A 1 101 ? -2.159 -3.280 -1.102 1.00 96.62 101 VAL A C 1
ATOM 762 O O . VAL A 1 101 ? -1.470 -4.277 -0.903 1.00 96.62 101 VAL A O 1
ATOM 765 N N . LEU A 1 102 ? -3.435 -3.203 -0.725 1.00 96.00 102 LEU A N 1
ATOM 766 C CA . LEU A 1 102 ? -4.120 -4.318 -0.071 1.00 96.00 102 LEU A CA 1
ATOM 767 C C . LEU A 1 102 ? -4.815 -5.208 -1.118 1.00 96.00 102 LEU A C 1
ATOM 769 O O . LEU A 1 102 ? -5.551 -4.679 -1.953 1.00 96.00 102 LEU A O 1
ATOM 773 N N . PRO A 1 103 ? -4.623 -6.543 -1.086 1.00 93.38 103 PRO A N 1
ATOM 774 C CA . PRO A 1 103 ? -5.115 -7.469 -2.112 1.00 93.38 103 PRO A CA 1
ATOM 775 C C . PRO A 1 103 ? -6.584 -7.864 -1.883 1.00 93.38 103 PRO A C 1
ATOM 777 O O . PRO A 1 103 ? -6.960 -9.032 -1.979 1.00 93.38 103 PRO A O 1
ATOM 780 N N . HIS A 1 104 ? -7.423 -6.891 -1.540 1.00 95.31 104 HIS A N 1
ATOM 781 C CA . HIS A 1 104 ? -8.839 -7.092 -1.260 1.00 95.31 104 HIS A CA 1
ATOM 782 C C . HIS A 1 104 ? -9.673 -6.028 -1.971 1.00 95.31 104 HIS A C 1
ATOM 784 O O . HIS A 1 104 ? -9.204 -4.917 -2.227 1.00 95.31 104 HIS A O 1
ATOM 790 N N . GLU A 1 105 ? -10.932 -6.364 -2.249 1.00 94.56 105 GLU A N 1
ATOM 791 C CA . GLU A 1 105 ? -11.896 -5.435 -2.838 1.00 94.56 105 GLU A CA 1
ATOM 792 C C . GLU A 1 105 ? -11.977 -4.133 -2.031 1.00 94.56 105 GLU A C 1
ATOM 794 O O . GLU A 1 105 ? -11.874 -4.127 -0.796 1.00 94.56 105 GLU A O 1
ATOM 799 N N . GLU A 1 106 ? -12.181 -3.021 -2.737 1.00 94.25 106 GLU A N 1
ATOM 800 C CA . GLU A 1 106 ? -12.224 -1.675 -2.160 1.00 94.25 106 GLU A CA 1
ATOM 801 C C . GLU A 1 106 ? -13.177 -1.583 -0.962 1.00 94.25 106 GLU A C 1
ATOM 803 O O . GLU A 1 106 ? -12.794 -1.085 0.096 1.00 94.25 106 GLU A O 1
ATOM 808 N N . ASP A 1 107 ? -14.401 -2.094 -1.105 1.00 94.31 107 ASP A N 1
ATOM 809 C CA . ASP A 1 107 ? -15.433 -1.986 -0.072 1.00 94.31 107 AS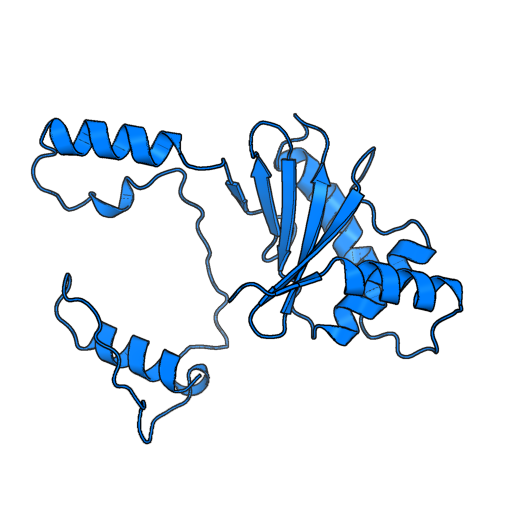P A CA 1
ATOM 810 C C . ASP A 1 107 ? -15.110 -2.815 1.179 1.00 94.31 107 ASP A C 1
ATOM 812 O O . ASP A 1 107 ? -15.241 -2.335 2.311 1.00 94.31 107 ASP A O 1
ATOM 816 N N . THR A 1 108 ? -14.620 -4.041 0.973 1.00 96.44 108 THR A N 1
ATOM 817 C CA . THR A 1 108 ? -14.175 -4.946 2.038 1.00 96.44 108 THR A CA 1
ATOM 818 C C . THR A 1 108 ? -13.008 -4.335 2.808 1.00 96.44 108 THR A C 1
ATOM 820 O O . THR A 1 108 ? -13.025 -4.293 4.039 1.00 96.44 108 THR A O 1
ATOM 823 N N . THR A 1 109 ? -12.030 -3.789 2.084 1.00 96.75 109 THR A N 1
ATOM 824 C CA . THR A 1 109 ? -10.863 -3.119 2.663 1.00 96.75 109 THR A CA 1
ATOM 825 C C . THR A 1 109 ? -11.269 -1.888 3.463 1.00 96.75 109 THR A C 1
ATOM 827 O O . THR A 1 109 ? -10.866 -1.725 4.615 1.00 96.75 109 THR A O 1
ATOM 830 N N . LEU A 1 110 ? -12.097 -1.022 2.879 1.00 96.50 110 LEU A N 1
ATOM 831 C CA . LEU A 1 110 ? -12.546 0.210 3.517 1.00 96.50 110 LEU A CA 1
ATOM 832 C C . LEU A 1 110 ? -13.333 -0.073 4.801 1.00 96.50 110 LEU A C 1
ATOM 834 O O . LEU A 1 110 ? -13.170 0.629 5.800 1.00 96.50 110 LEU A O 1
ATOM 838 N N . THR A 1 111 ? -14.168 -1.110 4.778 1.00 98.00 111 THR A N 1
ATOM 839 C CA . THR A 1 111 ? -14.937 -1.562 5.939 1.00 98.00 111 THR A CA 1
ATOM 840 C C . THR A 1 111 ? -14.017 -2.062 7.049 1.00 98.00 111 THR A C 1
ATOM 842 O O . THR A 1 111 ? -14.128 -1.593 8.179 1.00 98.00 111 THR A O 1
ATOM 845 N N . ALA A 1 112 ? -13.055 -2.929 6.735 1.00 98.25 112 ALA A N 1
ATOM 846 C CA . ALA A 1 112 ? -12.093 -3.440 7.709 1.00 98.25 112 ALA A CA 1
ATOM 847 C C . ALA A 1 112 ? -11.240 -2.324 8.342 1.00 98.25 112 ALA A C 1
ATOM 849 O O . ALA A 1 112 ? -11.098 -2.266 9.565 1.00 98.25 112 ALA A O 1
ATOM 850 N N . LEU A 1 113 ? -10.749 -1.376 7.536 1.00 98.06 113 LEU A N 1
ATOM 851 C CA . LEU A 1 113 ? -10.029 -0.200 8.036 1.00 98.06 113 LEU A CA 1
ATOM 852 C C . LEU A 1 113 ? -10.900 0.667 8.947 1.00 98.06 113 LEU A C 1
ATOM 854 O O . LEU A 1 113 ? -10.408 1.190 9.942 1.00 98.06 113 LEU A O 1
ATOM 858 N N . ALA A 1 114 ? -12.193 0.805 8.645 1.00 98.12 114 ALA A N 1
ATOM 859 C CA . ALA A 1 114 ? -13.117 1.548 9.491 1.00 98.12 114 ALA A CA 1
ATOM 860 C C . ALA A 1 114 ? -13.323 0.885 10.860 1.00 98.12 114 ALA A C 1
ATOM 862 O O . ALA A 1 114 ? -13.394 1.598 11.862 1.00 98.12 114 ALA A O 1
ATOM 863 N N . ARG A 1 115 ? -13.373 -0.454 10.913 1.00 98.44 115 ARG A N 1
ATOM 864 C CA . ARG A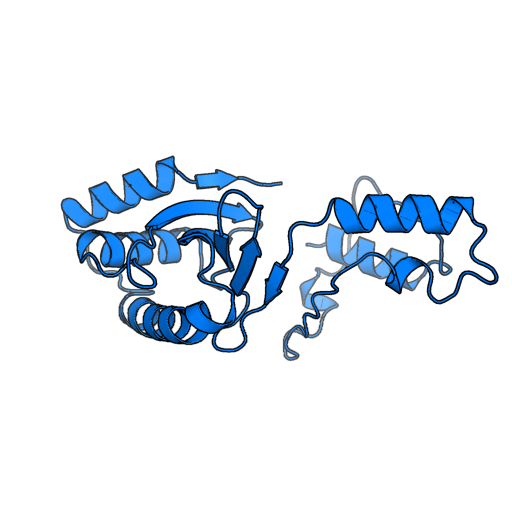 1 115 ? -13.431 -1.212 12.175 1.00 98.44 115 ARG A CA 1
ATOM 865 C C . ARG A 1 115 ? -12.177 -0.999 13.010 1.00 98.44 115 ARG A C 1
ATOM 867 O O . ARG A 1 115 ? -12.272 -0.638 14.180 1.00 98.44 115 ARG A O 1
ATOM 874 N N . LEU A 1 116 ? -11.002 -1.145 12.393 1.00 98.25 116 LEU A N 1
ATOM 875 C CA . LEU A 1 116 ? -9.726 -0.899 13.068 1.00 98.25 116 LEU A CA 1
ATOM 876 C C . LEU A 1 116 ? -9.626 0.546 13.560 1.00 98.25 116 LEU A C 1
ATOM 878 O O . LEU A 1 116 ? -9.223 0.770 14.695 1.00 98.25 116 LEU A O 1
ATOM 882 N N . HIS A 1 117 ? -10.046 1.516 12.748 1.00 97.94 117 HIS A N 1
ATOM 883 C CA . HIS A 1 117 ? -10.027 2.928 13.121 1.00 97.94 117 HIS A CA 1
ATOM 884 C C . HIS A 1 117 ? -10.955 3.226 14.303 1.00 97.94 117 HIS A C 1
ATOM 886 O O . HIS A 1 117 ? -10.549 3.898 15.247 1.00 97.94 117 HIS A O 1
ATOM 892 N N . ALA A 1 118 ? -12.183 2.696 14.293 1.00 97.75 118 ALA A N 1
ATOM 893 C CA . ALA A 1 118 ? -13.118 2.848 15.409 1.00 97.75 118 ALA A CA 1
ATOM 894 C C . ALA A 1 118 ? -12.582 2.212 16.706 1.00 97.75 118 ALA A C 1
ATOM 896 O O . ALA A 1 118 ? -12.802 2.747 17.789 1.00 97.75 118 ALA A O 1
ATOM 897 N N . ALA A 1 119 ? -11.822 1.119 16.595 1.00 97.19 119 ALA A N 1
ATOM 898 C CA . ALA A 1 119 ? -11.156 0.467 17.720 1.00 97.19 119 ALA A CA 1
ATOM 899 C C . ALA A 1 119 ? -9.814 1.118 18.130 1.00 97.19 119 ALA A C 1
ATOM 901 O O . ALA A 1 119 ? -9.176 0.644 19.070 1.00 97.19 119 ALA A O 1
ATOM 902 N N . GLY A 1 120 ? -9.351 2.164 17.432 1.00 96.19 120 GLY A N 1
ATOM 903 C CA . GLY A 1 120 ? -8.034 2.780 17.656 1.00 96.19 120 GLY A CA 1
ATOM 904 C C . GLY A 1 120 ? -6.846 1.872 17.306 1.00 96.19 120 GLY A C 1
ATOM 905 O O . GLY A 1 120 ? -5.745 2.060 17.818 1.00 96.19 120 GLY A O 1
ATOM 906 N N . ALA A 1 121 ? -7.067 0.867 16.459 1.00 97.25 121 ALA A N 1
ATOM 907 C CA . ALA A 1 121 ? -6.114 -0.178 16.090 1.00 97.25 121 ALA A CA 1
ATOM 908 C C . ALA A 1 121 ? -5.527 -0.005 14.672 1.00 97.25 121 ALA A C 1
ATOM 910 O O . ALA A 1 121 ? -4.857 -0.912 14.165 1.00 97.25 121 ALA A O 1
ATOM 911 N N . ASP A 1 122 ? -5.771 1.143 14.030 1.00 96.75 122 ASP A N 1
ATOM 912 C CA . ASP A 1 122 ? -5.336 1.466 12.665 1.00 96.75 122 ASP A CA 1
ATOM 913 C C . ASP A 1 122 ? -3.940 2.103 12.573 1.00 96.75 122 ASP A C 1
ATOM 915 O O . ASP A 1 122 ? -3.468 2.401 11.479 1.00 96.75 122 ASP A O 1
ATOM 919 N N . SER A 1 123 ? -3.267 2.312 13.703 1.00 95.31 123 SER A N 1
ATOM 920 C CA . SER A 1 123 ? -1.909 2.856 13.780 1.00 95.31 123 SER A CA 1
ATOM 921 C C . SER A 1 123 ? -0.829 1.789 13.508 1.00 95.31 123 SER A C 1
ATOM 923 O O . SER A 1 123 ? -1.007 0.607 13.814 1.00 95.31 123 SER A O 1
ATOM 925 N N . LEU A 1 124 ? 0.312 2.223 12.965 1.00 96.12 124 LEU A N 1
ATOM 926 C CA . LEU A 1 124 ? 1.553 1.462 12.754 1.00 96.12 124 LEU A CA 1
ATOM 927 C C . LEU A 1 124 ? 2.632 1.814 13.797 1.00 96.12 124 LEU A C 1
ATOM 929 O O . LEU A 1 124 ? 3.824 1.796 13.503 1.00 96.12 124 LEU A O 1
ATOM 933 N N . GLY A 1 125 ? 2.223 2.164 15.016 1.00 89.75 125 GLY A N 1
ATOM 934 C CA . GLY A 1 125 ? 3.128 2.557 16.097 1.00 89.75 125 GLY A CA 1
ATOM 935 C C . GLY A 1 125 ? 3.056 4.047 16.420 1.00 89.75 125 GLY A C 1
ATOM 936 O O . GLY A 1 125 ? 2.243 4.787 15.863 1.00 89.75 125 GLY A O 1
ATOM 937 N N . THR A 1 126 ? 3.890 4.480 17.363 1.00 87.31 126 THR A N 1
ATOM 938 C CA . THR A 1 126 ? 3.830 5.823 17.954 1.00 87.31 126 THR A CA 1
ATOM 939 C C . THR A 1 126 ? 3.831 6.922 16.891 1.00 87.31 126 THR A C 1
ATOM 941 O O . THR A 1 126 ? 4.655 6.915 15.981 1.00 87.31 126 THR A O 1
ATOM 944 N N . ASP A 1 127 ? 2.883 7.853 17.015 1.00 91.50 127 ASP A N 1
ATOM 945 C CA . ASP A 1 127 ? 2.707 9.022 16.142 1.00 91.50 127 ASP A CA 1
ATOM 946 C C . ASP A 1 127 ? 2.466 8.721 14.650 1.00 91.50 127 ASP A C 1
ATOM 948 O O . ASP A 1 127 ? 2.451 9.638 13.825 1.00 91.50 127 ASP A O 1
ATOM 952 N N . SER A 1 128 ? 2.203 7.461 14.288 1.00 96.56 128 SER A N 1
ATOM 953 C CA . SER A 1 128 ? 1.746 7.114 12.943 1.00 96.56 128 SER A CA 1
ATOM 954 C C . SER A 1 128 ? 0.244 7.350 12.783 1.00 96.56 128 SER A C 1
ATOM 956 O O . SER A 1 128 ? -0.550 7.123 13.704 1.00 96.56 128 SER A O 1
ATOM 958 N N . ARG A 1 129 ? -0.170 7.781 11.589 1.00 96.69 129 ARG A N 1
ATOM 959 C CA . ARG A 1 129 ? -1.572 8.112 11.310 1.00 96.69 129 ARG A CA 1
ATOM 960 C C . ARG A 1 129 ? -2.003 7.644 9.932 1.00 96.69 129 ARG A C 1
ATOM 962 O O . ARG A 1 129 ? -1.410 8.051 8.940 1.00 96.69 129 ARG A O 1
ATOM 969 N N . LEU A 1 130 ? -3.113 6.911 9.861 1.00 97.50 130 LEU A N 1
ATOM 970 C CA . LEU A 1 130 ? -3.809 6.642 8.604 1.00 97.50 130 LEU A CA 1
ATOM 971 C C . LEU A 1 130 ? -4.438 7.942 8.071 1.00 97.50 130 LEU A C 1
ATOM 973 O O . LEU A 1 130 ? -5.421 8.458 8.618 1.00 97.50 130 LEU A O 1
ATOM 977 N N . VAL A 1 131 ? -3.855 8.512 7.016 1.00 95.69 131 VAL A N 1
ATOM 978 C CA . VAL A 1 131 ? -4.245 9.840 6.507 1.00 95.69 131 VAL A CA 1
ATOM 979 C C . VAL A 1 131 ? -5.253 9.784 5.368 1.00 95.69 131 VAL A C 1
ATOM 981 O O . VAL A 1 131 ? -6.059 10.701 5.216 1.00 95.69 131 VAL A O 1
ATOM 984 N N . GLY A 1 132 ? -5.277 8.695 4.610 1.00 95.81 132 GLY A N 1
ATOM 985 C CA . GLY A 1 132 ? -6.167 8.533 3.470 1.00 95.81 132 GLY A CA 1
ATOM 986 C C . GLY A 1 132 ? -5.834 7.279 2.684 1.00 95.81 132 GLY A C 1
ATOM 987 O O . GLY A 1 132 ? -5.112 6.404 3.164 1.00 95.81 132 GLY A O 1
ATOM 988 N N . SER A 1 133 ? -6.368 7.191 1.473 1.00 97.25 133 SER A N 1
ATOM 989 C CA . SER A 1 133 ? -6.051 6.096 0.560 1.00 97.25 133 SER A CA 1
ATOM 990 C C . SER A 1 133 ? -6.049 6.566 -0.886 1.00 97.25 133 SER A C 1
ATOM 992 O O . SER A 1 133 ? -6.791 7.476 -1.260 1.00 97.25 133 SER A O 1
ATOM 994 N N . PHE A 1 134 ? -5.228 5.931 -1.713 1.00 96.38 134 PHE A N 1
ATOM 995 C CA . PHE A 1 134 ? -5.416 5.989 -3.154 1.00 96.38 134 PHE A CA 1
ATOM 996 C C . PHE A 1 134 ? -6.333 4.859 -3.607 1.00 96.38 134 PHE A C 1
ATOM 998 O O . PHE A 1 134 ? -6.387 3.799 -2.983 1.00 96.38 134 PHE A O 1
ATOM 1005 N N . ARG A 1 135 ? -7.025 5.084 -4.720 1.00 94.19 135 ARG A N 1
ATOM 1006 C CA . ARG A 1 135 ? -7.744 4.049 -5.456 1.00 94.19 135 ARG A CA 1
ATOM 1007 C C . ARG A 1 135 ? -7.158 3.894 -6.841 1.00 94.19 135 ARG A C 1
ATOM 1009 O O . ARG A 1 135 ? -7.127 4.872 -7.589 1.00 94.19 135 ARG A O 1
ATOM 1016 N N . ALA A 1 136 ? -6.795 2.663 -7.177 1.00 89.44 136 ALA A N 1
ATOM 1017 C CA . ALA A 1 136 ? -6.345 2.268 -8.503 1.00 89.44 136 ALA A CA 1
ATOM 1018 C C . ALA A 1 136 ? -6.817 0.841 -8.796 1.00 89.44 136 ALA A C 1
ATOM 1020 O O . ALA A 1 136 ? -6.724 -0.031 -7.939 1.00 89.44 136 ALA A O 1
ATOM 1021 N N . HIS A 1 137 ? -7.337 0.604 -10.002 1.00 86.44 137 HIS A N 1
ATOM 1022 C CA . HIS A 1 137 ? -7.719 -0.733 -10.484 1.00 86.44 137 HIS A CA 1
ATOM 1023 C C . HIS A 1 137 ? -8.633 -1.557 -9.546 1.00 86.44 137 HIS A C 1
ATOM 1025 O O . HIS A 1 137 ? -8.536 -2.777 -9.515 1.00 86.44 137 HIS A O 1
ATOM 1031 N N . GLY A 1 138 ? -9.531 -0.902 -8.800 1.00 87.75 138 GLY A N 1
ATOM 1032 C CA . GLY A 1 138 ? -10.445 -1.569 -7.855 1.00 87.75 138 GLY A CA 1
ATOM 1033 C C . GLY A 1 138 ? -9.823 -1.925 -6.500 1.00 87.75 138 GLY A C 1
ATOM 1034 O O . GLY A 1 138 ? -10.517 -2.447 -5.633 1.00 87.75 138 GLY A O 1
ATOM 1035 N N . LEU A 1 139 ? -8.545 -1.601 -6.295 1.00 93.75 139 LEU A N 1
ATOM 1036 C CA . LEU A 1 139 ? -7.832 -1.797 -5.039 1.00 93.75 139 LEU A CA 1
ATOM 1037 C C . LEU A 1 139 ? -7.648 -0.474 -4.294 1.00 93.75 139 LEU A C 1
ATOM 1039 O O . LEU A 1 139 ? -7.576 0.611 -4.890 1.00 93.75 139 LEU A O 1
ATOM 1043 N N . LEU A 1 140 ? -7.532 -0.588 -2.973 1.00 96.19 140 LEU A N 1
ATOM 1044 C CA . LEU A 1 140 ? -7.129 0.508 -2.103 1.00 96.19 140 LEU A CA 1
ATOM 1045 C C . LEU A 1 140 ? -5.640 0.445 -1.793 1.00 96.19 140 LEU A C 1
ATOM 1047 O O . LEU A 1 140 ? -5.075 -0.618 -1.540 1.00 96.19 140 LEU A O 1
ATOM 1051 N N . VAL A 1 141 ? -5.043 1.631 -1.729 1.00 97.62 141 VAL A N 1
ATOM 1052 C CA . VAL A 1 141 ? -3.688 1.849 -1.231 1.00 97.62 141 VAL A CA 1
ATOM 1053 C C . VAL A 1 141 ? -3.766 2.792 -0.035 1.00 97.62 141 VAL A C 1
ATOM 1055 O O . VAL A 1 141 ? -3.671 4.011 -0.222 1.00 97.62 141 VAL A O 1
ATOM 1058 N N . PRO A 1 142 ? -4.027 2.294 1.187 1.00 97.75 142 PRO A N 1
ATOM 1059 C CA . PRO A 1 142 ? -4.018 3.138 2.368 1.00 97.75 142 PRO A CA 1
ATOM 1060 C C . PRO A 1 142 ? -2.628 3.733 2.599 1.00 97.75 142 PRO A C 1
ATOM 1062 O O . PRO A 1 142 ? -1.602 3.137 2.250 1.00 97.75 142 PRO A O 1
ATOM 1065 N N . VAL A 1 143 ? -2.617 4.944 3.151 1.00 97.81 143 VAL A N 1
ATOM 1066 C CA . VAL A 1 143 ? -1.404 5.726 3.375 1.00 97.81 143 VAL A CA 1
ATOM 1067 C C . VAL A 1 143 ? -1.303 6.096 4.841 1.00 97.81 143 VAL A C 1
ATOM 1069 O O . VAL A 1 143 ? -2.193 6.760 5.382 1.00 97.81 143 VAL A O 1
ATOM 1072 N N . TRP A 1 144 ? -0.191 5.717 5.458 1.00 98.44 144 TRP A N 1
ATOM 1073 C CA . TRP A 1 144 ? 0.172 6.165 6.793 1.00 98.44 144 TRP A CA 1
ATOM 1074 C C . TRP A 1 144 ? 1.220 7.259 6.713 1.00 98.44 144 TRP A C 1
ATOM 1076 O O . TRP A 1 144 ? 2.232 7.080 6.043 1.00 98.44 144 TRP A O 1
ATOM 1086 N N . ASP A 1 145 ? 0.988 8.365 7.415 1.00 97.50 145 ASP A N 1
ATOM 1087 C CA . ASP A 1 145 ? 2.048 9.303 7.776 1.00 97.50 145 ASP A CA 1
ATOM 1088 C C . ASP A 1 145 ? 2.850 8.704 8.932 1.00 97.50 145 ASP A C 1
ATOM 1090 O O . ASP A 1 145 ? 2.270 8.197 9.898 1.00 97.50 145 ASP A O 1
ATOM 1094 N N . LEU A 1 146 ? 4.172 8.786 8.824 1.00 97.38 146 LEU A N 1
ATOM 1095 C CA . LEU A 1 146 ? 5.136 8.333 9.816 1.00 97.38 146 LEU A CA 1
ATOM 1096 C C . LEU A 1 146 ? 6.008 9.518 10.267 1.00 97.38 146 LEU A C 1
ATOM 1098 O O . LEU A 1 146 ? 6.238 10.446 9.477 1.00 97.38 146 LEU A O 1
ATOM 1102 N N . PRO A 1 147 ? 6.513 9.506 11.512 1.00 94.94 147 PRO A N 1
ATOM 1103 C CA . PRO A 1 147 ? 7.521 10.463 11.949 1.00 94.94 147 PRO A CA 1
ATOM 1104 C C . PRO A 1 147 ? 8.746 10.477 11.023 1.00 94.94 147 PRO A C 1
ATOM 1106 O O . PRO A 1 147 ? 9.196 9.449 10.525 1.00 94.94 147 PRO A O 1
ATOM 1109 N N . VAL A 1 148 ? 9.316 11.660 10.793 1.00 95.31 148 VAL A N 1
ATOM 1110 C CA . VAL A 1 148 ? 10.562 11.773 10.021 1.00 95.31 148 VAL A CA 1
ATOM 1111 C C . VAL A 1 148 ? 11.693 11.094 10.792 1.00 95.31 148 VAL A C 1
ATOM 1113 O O . VAL A 1 148 ? 11.879 11.356 11.981 1.00 95.31 148 VAL A O 1
ATOM 1116 N N . GLY A 1 149 ? 12.464 10.251 10.108 1.00 94.56 149 GLY A N 1
ATOM 1117 C CA . GLY A 1 149 ? 13.538 9.464 10.701 1.00 94.56 149 GLY A CA 1
ATOM 1118 C C . GLY A 1 149 ? 13.102 8.089 11.210 1.00 94.56 149 GLY A C 1
ATOM 1119 O O . GLY A 1 149 ? 13.944 7.395 11.775 1.00 94.56 149 GLY A O 1
ATOM 1120 N N . THR A 1 150 ? 11.841 7.674 11.015 1.00 95.56 150 THR A N 1
ATOM 1121 C CA . THR A 1 150 ? 11.403 6.303 11.324 1.00 95.56 150 THR A CA 1
ATOM 1122 C C . THR A 1 150 ? 12.195 5.289 10.497 1.00 95.56 150 THR A C 1
ATOM 1124 O O . THR A 1 150 ? 12.756 4.348 11.055 1.00 95.56 150 THR A O 1
ATOM 1127 N N . GLY A 1 151 ? 12.305 5.509 9.185 1.00 95.50 151 GLY A N 1
ATOM 1128 C CA . GLY A 1 151 ? 13.000 4.613 8.264 1.00 95.50 151 GLY A CA 1
ATOM 1129 C C . GLY A 1 151 ? 12.256 3.294 8.025 1.00 95.50 151 GLY A C 1
ATOM 1130 O O . GLY A 1 151 ? 11.514 2.808 8.870 1.00 95.50 151 GLY A O 1
ATOM 1131 N N . ALA A 1 152 ? 12.472 2.679 6.859 1.00 96.31 152 ALA A N 1
ATOM 1132 C CA . ALA A 1 152 ? 11.721 1.485 6.452 1.00 96.31 152 ALA A CA 1
ATOM 1133 C C . ALA A 1 152 ? 11.848 0.293 7.422 1.00 96.31 152 ALA A C 1
ATOM 1135 O O . ALA A 1 152 ? 10.868 -0.400 7.662 1.00 96.31 152 ALA A O 1
ATOM 1136 N N . GLU A 1 153 ? 13.036 0.072 7.997 1.00 97.06 153 GLU A N 1
ATOM 1137 C CA . GLU A 1 153 ? 13.309 -1.072 8.881 1.00 97.06 153 GLU A CA 1
ATOM 1138 C C . GLU A 1 153 ? 12.447 -1.044 10.150 1.00 97.06 153 GLU A C 1
ATOM 1140 O O . GLU A 1 153 ? 11.911 -2.071 10.555 1.00 97.06 153 GLU A O 1
ATOM 1145 N N . ALA A 1 154 ? 12.223 0.139 10.731 1.00 96.56 154 ALA A N 1
ATOM 1146 C CA . ALA A 1 154 ? 11.388 0.287 11.921 1.00 96.56 154 ALA A CA 1
ATOM 1147 C C . ALA A 1 154 ? 9.888 0.076 11.643 1.00 96.56 154 ALA A C 1
ATOM 1149 O O . ALA A 1 154 ? 9.109 -0.076 12.582 1.00 96.56 154 ALA A O 1
ATOM 1150 N N . VAL A 1 155 ? 9.472 0.076 10.371 1.00 97.56 155 VAL A N 1
ATOM 1151 C CA . VAL A 1 155 ? 8.071 -0.116 9.959 1.00 97.56 155 VAL A CA 1
ATOM 1152 C C . VAL A 1 155 ? 7.742 -1.594 9.729 1.00 97.56 155 VAL A C 1
ATOM 1154 O O . VAL A 1 155 ? 6.569 -1.958 9.769 1.00 97.56 155 VAL A O 1
ATOM 1157 N N . GLU A 1 156 ? 8.744 -2.458 9.543 1.00 98.19 156 GLU A N 1
ATOM 1158 C CA . GLU A 1 156 ? 8.555 -3.883 9.226 1.00 98.19 156 GLU A CA 1
ATOM 1159 C C . GLU A 1 156 ? 7.702 -4.611 10.279 1.00 98.19 156 GLU A C 1
ATOM 1161 O O . GLU A 1 156 ? 6.690 -5.229 9.939 1.00 98.19 156 GLU A O 1
ATOM 1166 N N . GLU A 1 157 ? 8.068 -4.516 11.560 1.00 98.12 157 GLU A N 1
ATOM 1167 C CA . GLU A 1 157 ? 7.341 -5.177 12.653 1.00 98.12 157 GLU A CA 1
ATOM 1168 C C . GLU A 1 157 ? 5.928 -4.589 12.859 1.00 98.12 157 GLU A C 1
ATOM 1170 O O . GLU A 1 157 ? 4.962 -5.361 12.877 1.00 98.12 157 GLU A O 1
ATOM 1175 N N . PRO A 1 158 ? 5.733 -3.254 12.934 1.00 97.81 158 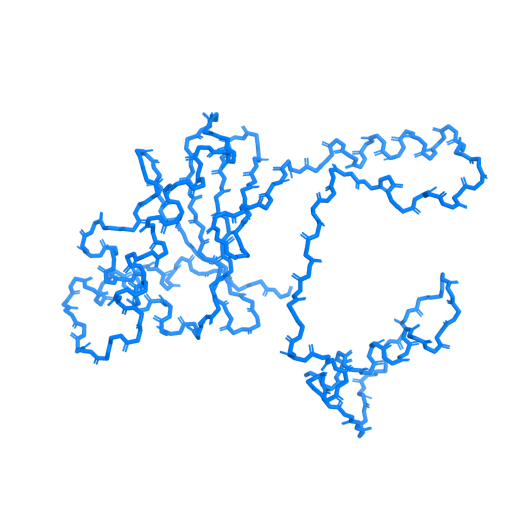PRO A N 1
ATOM 1176 C CA . PRO A 1 158 ? 4.392 -2.682 13.020 1.00 97.81 158 PRO A CA 1
ATOM 1177 C C . PRO A 1 158 ? 3.484 -3.016 11.832 1.00 97.81 158 PRO A C 1
ATOM 1179 O O . PRO A 1 158 ? 2.281 -3.211 12.032 1.00 97.81 158 PRO A O 1
ATOM 1182 N N . ALA A 1 159 ? 4.032 -3.097 10.615 1.00 98.31 159 ALA A N 1
ATOM 1183 C CA . ALA A 1 159 ? 3.279 -3.486 9.426 1.00 98.31 159 ALA A CA 1
ATOM 1184 C C . ALA A 1 159 ? 2.810 -4.944 9.514 1.00 98.31 159 ALA A C 1
ATOM 1186 O O . ALA A 1 159 ? 1.629 -5.208 9.286 1.00 98.31 159 ALA A O 1
ATOM 1187 N N . ALA A 1 160 ? 3.675 -5.872 9.931 1.00 98.44 160 ALA A N 1
ATOM 1188 C CA . ALA A 1 160 ? 3.291 -7.267 10.156 1.00 98.44 160 ALA A CA 1
ATOM 1189 C C . ALA A 1 160 ? 2.191 -7.390 11.223 1.00 98.44 160 ALA A C 1
ATOM 1191 O O . ALA A 1 160 ? 1.156 -8.017 10.990 1.00 98.44 160 ALA A O 1
ATOM 1192 N N . ALA A 1 161 ? 2.349 -6.698 12.355 1.00 98.19 161 ALA A N 1
ATOM 1193 C CA . ALA A 1 161 ? 1.339 -6.684 13.410 1.00 98.19 161 ALA A CA 1
ATOM 1194 C C . ALA A 1 161 ? 0.003 -6.085 12.929 1.00 98.19 161 ALA A C 1
ATOM 1196 O O . ALA A 1 161 ? -1.071 -6.514 13.355 1.00 98.19 161 ALA A O 1
ATOM 1197 N N . PHE A 1 162 ? 0.039 -5.072 12.059 1.00 98.38 162 PHE A N 1
ATOM 1198 C CA . PHE A 1 162 ? -1.168 -4.524 11.444 1.00 98.38 162 PHE A CA 1
ATOM 1199 C C . PHE A 1 162 ? -1.820 -5.510 10.472 1.00 98.38 162 PHE A C 1
ATOM 1201 O O . PHE A 1 162 ? -3.041 -5.645 10.510 1.00 98.38 162 PHE A O 1
ATOM 1208 N N . ALA A 1 163 ? -1.043 -6.229 9.656 1.00 98.25 163 ALA A N 1
ATOM 1209 C CA . ALA A 1 163 ? -1.573 -7.278 8.783 1.00 98.25 163 ALA A CA 1
ATOM 1210 C C . ALA A 1 163 ? -2.330 -8.348 9.581 1.00 98.25 163 ALA A C 1
ATOM 1212 O O . ALA A 1 163 ? -3.423 -8.741 9.178 1.00 98.25 163 ALA A O 1
ATOM 1213 N N . GLU A 1 164 ? -1.812 -8.769 10.738 1.00 98.19 164 GLU A N 1
ATOM 1214 C CA . GLU A 1 164 ? -2.503 -9.719 11.618 1.00 98.19 164 GLU A CA 1
ATOM 1215 C C . GLU A 1 164 ? -3.841 -9.169 12.128 1.00 98.19 164 GLU A C 1
ATOM 1217 O O . GLU A 1 164 ? -4.856 -9.865 12.080 1.00 98.19 164 GLU A O 1
ATOM 1222 N N . ARG A 1 165 ? -3.876 -7.904 12.572 1.00 97.94 165 ARG A N 1
ATOM 1223 C CA . ARG A 1 165 ? -5.125 -7.248 13.001 1.00 97.94 165 ARG A CA 1
ATOM 1224 C C . ARG A 1 165 ? -6.118 -7.113 11.852 1.00 97.94 165 ARG A C 1
ATOM 1226 O O . ARG A 1 165 ? -7.305 -7.360 12.040 1.00 97.94 165 ARG A O 1
ATOM 1233 N N . LEU A 1 166 ? -5.641 -6.742 10.667 1.00 98.19 166 LEU A N 1
ATOM 1234 C CA . LEU A 1 166 ? -6.466 -6.627 9.471 1.00 98.19 166 LEU A CA 1
ATOM 1235 C C . LEU A 1 166 ? -7.067 -7.983 9.094 1.00 98.19 166 LEU A C 1
ATOM 1237 O O . LEU A 1 166 ? -8.269 -8.059 8.860 1.00 98.19 166 LEU A O 1
ATOM 1241 N N . ALA A 1 167 ? -6.272 -9.053 9.115 1.00 97.81 167 ALA A N 1
ATOM 1242 C CA . ALA A 1 167 ? -6.723 -10.407 8.804 1.00 97.81 167 ALA A CA 1
ATOM 1243 C C . ALA A 1 167 ? -7.843 -10.906 9.735 1.00 97.81 167 ALA A C 1
ATOM 1245 O O . ALA A 1 167 ? -8.660 -11.723 9.323 1.00 97.81 167 ALA A O 1
ATOM 1246 N N . GLN A 1 168 ? -7.913 -10.406 10.973 1.00 97.69 168 GLN A N 1
ATOM 1247 C CA . GLN A 1 168 ? -8.975 -10.765 11.920 1.00 97.69 168 GLN A CA 1
ATOM 1248 C C . GLN A 1 168 ? -10.331 -10.131 11.592 1.00 97.69 168 GLN A C 1
ATOM 1250 O O . GLN A 1 168 ? -11.359 -10.667 11.999 1.00 97.69 168 GLN A O 1
ATOM 1255 N N . VAL A 1 169 ? -10.345 -8.989 10.898 1.00 97.56 169 VAL A N 1
ATOM 1256 C CA . VAL A 1 169 ? -11.572 -8.215 10.632 1.00 97.56 169 VAL A CA 1
ATOM 1257 C C . VAL A 1 169 ? -11.922 -8.123 9.147 1.00 97.56 169 VAL A C 1
ATOM 1259 O O . VAL A 1 169 ? -13.030 -7.711 8.794 1.00 97.56 169 VAL A O 1
ATOM 1262 N N . ILE A 1 170 ? -10.993 -8.480 8.258 1.00 97.06 170 ILE A N 1
ATOM 1263 C CA . ILE A 1 170 ? -11.226 -8.496 6.816 1.00 97.06 170 ILE A CA 1
ATOM 1264 C C . ILE A 1 170 ? -12.271 -9.567 6.484 1.00 97.06 170 ILE A C 1
ATOM 1266 O O . ILE A 1 170 ? -12.162 -10.721 6.889 1.00 97.06 170 ILE A O 1
ATOM 1270 N N . GLY A 1 171 ? -13.320 -9.168 5.765 1.00 93.75 171 GLY A N 1
ATOM 1271 C CA . GLY A 1 171 ? -14.440 -10.056 5.440 1.00 93.75 171 GLY A CA 1
ATOM 1272 C C . GLY A 1 171 ? -15.475 -10.242 6.557 1.00 93.75 171 GLY A C 1
ATOM 1273 O O . GLY A 1 171 ? -16.399 -11.026 6.371 1.00 93.75 171 GLY A O 1
ATOM 1274 N N . ASP A 1 172 ? -15.380 -9.528 7.686 1.00 95.69 172 ASP A N 1
ATOM 1275 C CA . ASP A 1 172 ? -16.462 -9.511 8.679 1.00 95.69 172 ASP A CA 1
ATOM 1276 C C . ASP A 1 172 ? -17.698 -8.757 8.146 1.00 95.69 172 ASP A C 1
ATOM 1278 O O . ASP A 1 172 ? -17.717 -7.521 8.068 1.00 95.69 172 ASP A O 1
ATOM 1282 N N . GLU A 1 173 ? -18.747 -9.520 7.829 1.00 94.06 173 GLU A N 1
ATOM 1283 C CA . GLU A 1 173 ? -20.035 -9.049 7.301 1.00 94.06 173 GLU A CA 1
ATOM 1284 C C . GLU A 1 173 ? -21.019 -8.563 8.382 1.00 94.06 173 GLU A C 1
ATOM 1286 O O . GLU A 1 173 ? -22.162 -8.207 8.074 1.00 94.06 173 GLU A O 1
ATOM 1291 N N . SER A 1 174 ? -20.618 -8.539 9.657 1.00 96.50 174 SER A N 1
ATOM 1292 C CA . SER A 1 174 ? -21.470 -8.035 10.734 1.00 96.50 174 SER A CA 1
ATOM 1293 C C . SER A 1 174 ? -21.897 -6.576 10.483 1.00 96.50 174 SER A C 1
ATOM 1295 O O . SER A 1 174 ? -21.125 -5.779 9.943 1.00 96.50 174 SER A O 1
ATOM 1297 N N . PRO A 1 175 ? -23.119 -6.159 10.862 1.00 97.12 175 PRO A N 1
ATOM 1298 C CA . PRO A 1 175 ? -23.547 -4.779 10.652 1.00 97.12 175 PRO A CA 1
ATOM 1299 C C . PRO A 1 175 ? -22.631 -3.771 11.357 1.00 97.12 175 PRO A C 1
ATOM 1301 O O . PRO A 1 175 ? -22.347 -3.914 12.544 1.00 97.12 175 PRO A O 1
ATOM 1304 N N . LEU A 1 176 ? -22.231 -2.712 10.645 1.00 97.88 176 LEU A N 1
ATOM 1305 C CA . LEU A 1 176 ? -21.383 -1.669 11.219 1.00 97.88 176 LEU A CA 1
ATOM 1306 C C . LEU A 1 176 ? -22.113 -0.849 12.293 1.00 97.88 176 LEU A C 1
ATOM 1308 O O . LEU A 1 176 ? -23.229 -0.336 12.093 1.00 97.88 176 LEU A O 1
ATOM 1312 N N . SER A 1 177 ? -21.419 -0.629 13.402 1.00 98.31 177 SER A N 1
ATOM 1313 C CA . SER A 1 177 ? -21.795 0.300 14.460 1.00 98.31 177 SER A CA 1
ATOM 1314 C C . SER A 1 177 ? -21.873 1.742 13.938 1.00 98.31 177 SER A C 1
ATOM 1316 O O . SER A 1 177 ? -21.490 2.064 12.809 1.00 98.31 177 SER A O 1
ATOM 1318 N N . GLN A 1 178 ? -22.416 2.653 14.747 1.00 98.31 178 GLN A N 1
ATOM 1319 C CA . GLN A 1 178 ? -22.473 4.068 14.367 1.00 98.31 178 GLN A CA 1
ATOM 1320 C C . GLN A 1 178 ? -21.073 4.683 14.215 1.00 98.31 178 GLN A C 1
ATOM 1322 O O . GLN A 1 178 ? -20.850 5.482 13.300 1.00 98.31 178 GLN A O 1
ATOM 1327 N N . GLU A 1 179 ? -20.142 4.296 15.082 1.00 98.25 179 GLU A N 1
ATOM 1328 C CA . GLU A 1 179 ? -18.755 4.762 15.066 1.00 98.25 179 GLU A CA 1
ATOM 1329 C C . GLU A 1 179 ? -18.024 4.227 13.835 1.00 98.25 179 GLU A C 1
ATOM 1331 O O . GLU A 1 179 ? -17.446 5.008 13.081 1.00 98.25 179 GLU A O 1
ATOM 1336 N N . GLU A 1 180 ? -18.166 2.932 13.542 1.00 98.44 180 GLU A N 1
ATOM 1337 C CA . GLU A 1 180 ? -17.584 2.297 12.354 1.00 98.44 180 GLU A CA 1
ATOM 1338 C C . GLU A 1 180 ? -18.139 2.902 11.056 1.00 98.44 180 GLU A C 1
ATOM 1340 O O . GLU A 1 180 ? -17.384 3.199 10.132 1.00 98.44 180 GLU A O 1
ATOM 1345 N N . ARG A 1 181 ? -19.450 3.181 10.980 1.00 98.25 181 ARG A N 1
ATOM 1346 C CA . ARG A 1 181 ? -20.046 3.881 9.823 1.00 98.25 181 ARG A CA 1
ATOM 1347 C C . ARG A 1 181 ? -19.477 5.286 9.642 1.00 98.25 181 ARG A C 1
ATOM 1349 O O . ARG A 1 181 ? -19.225 5.709 8.513 1.00 98.25 181 ARG A O 1
ATOM 1356 N N . SER A 1 182 ? -19.267 6.004 10.741 1.00 97.88 182 SER A N 1
ATOM 1357 C CA . SER A 1 182 ? -18.691 7.353 10.718 1.00 97.88 182 SER A CA 1
ATOM 1358 C C . SER A 1 182 ? -17.225 7.318 10.277 1.00 97.88 182 SER A C 1
ATOM 1360 O O . SER A 1 182 ? -16.831 8.102 9.410 1.00 97.88 182 SER A O 1
ATOM 1362 N N . ALA A 1 183 ? -16.445 6.361 10.789 1.00 97.69 183 ALA A N 1
ATOM 1363 C CA . ALA A 1 183 ? -15.067 6.103 10.381 1.00 97.69 183 ALA A CA 1
ATOM 1364 C C . ALA A 1 183 ? -14.974 5.756 8.888 1.00 97.69 183 ALA A C 1
ATOM 1366 O O . ALA A 1 183 ? -14.184 6.364 8.163 1.00 97.69 183 ALA A O 1
ATOM 1367 N N . ARG A 1 184 ? -15.841 4.856 8.405 1.00 97.50 184 ARG A N 1
ATOM 1368 C CA . ARG A 1 184 ? -15.905 4.435 6.998 1.00 97.50 184 ARG A CA 1
ATOM 1369 C C . ARG A 1 184 ? -16.162 5.619 6.070 1.00 97.50 184 ARG A C 1
ATOM 1371 O O . ARG A 1 184 ? -15.440 5.797 5.094 1.00 97.50 184 ARG A O 1
ATOM 1378 N N . ASN A 1 185 ? -17.134 6.469 6.403 1.00 97.31 185 ASN A N 1
ATOM 1379 C CA . ASN A 1 185 ? -17.423 7.687 5.639 1.00 97.31 185 ASN A CA 1
ATOM 1380 C C . ASN A 1 185 ? -16.245 8.675 5.669 1.00 97.31 185 ASN A C 1
ATOM 1382 O O . ASN A 1 185 ? -15.911 9.283 4.653 1.00 97.31 185 ASN A O 1
ATOM 1386 N N . GLY A 1 186 ? -15.593 8.824 6.824 1.00 96.75 186 GLY A N 1
ATOM 1387 C CA . GLY A 1 186 ? -14.412 9.671 6.971 1.00 96.75 186 GLY A CA 1
ATOM 1388 C C . GLY A 1 186 ? -13.236 9.209 6.109 1.00 96.75 186 GLY A C 1
ATOM 1389 O O . GLY A 1 186 ? -12.580 10.044 5.491 1.00 96.75 186 GLY A O 1
ATOM 1390 N N . LEU A 1 187 ? -12.983 7.900 6.047 1.00 96.44 187 LEU A N 1
ATOM 1391 C CA . LEU A 1 187 ? -11.944 7.305 5.202 1.00 96.44 187 LEU A CA 1
ATOM 1392 C C . LEU A 1 187 ? -12.291 7.418 3.711 1.00 96.44 187 LEU A C 1
ATOM 1394 O O .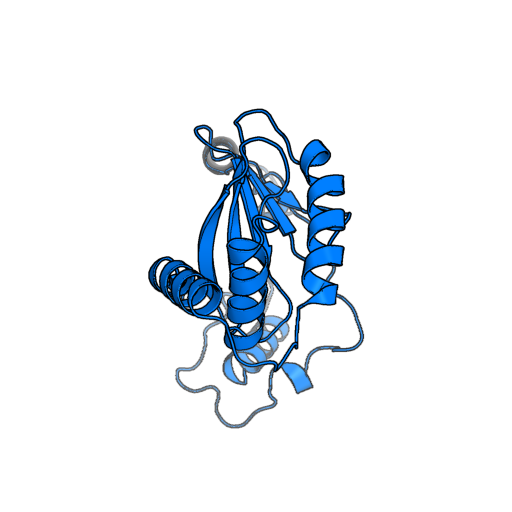 LEU A 1 187 ? -11.432 7.818 2.929 1.00 96.44 187 LEU A O 1
ATOM 1398 N N . ALA A 1 188 ? -13.550 7.168 3.335 1.00 95.31 188 ALA A N 1
ATOM 1399 C CA . ALA A 1 188 ? -14.034 7.321 1.960 1.00 95.31 188 ALA A CA 1
ATOM 1400 C C . ALA A 1 188 ? -13.840 8.754 1.436 1.00 95.31 188 ALA A C 1
ATOM 1402 O O . ALA A 1 188 ? -13.364 8.963 0.324 1.00 95.31 188 ALA A O 1
ATOM 1403 N N . ASN A 1 189 ? -14.134 9.761 2.263 1.00 95.62 189 ASN A N 1
ATOM 1404 C CA . ASN A 1 189 ? -13.965 11.171 1.896 1.00 95.62 189 ASN A CA 1
ATOM 1405 C C . ASN A 1 189 ? -12.494 11.592 1.726 1.00 95.62 189 ASN A C 1
ATOM 1407 O O . ASN A 1 189 ? -12.224 12.650 1.163 1.00 95.62 189 ASN A O 1
ATOM 1411 N N . ARG A 1 190 ? -11.545 10.788 2.223 1.00 95.44 190 ARG A N 1
ATOM 1412 C CA . ARG A 1 190 ? -10.093 10.998 2.085 1.00 95.44 190 ARG A CA 1
ATOM 1413 C C . ARG A 1 190 ? -9.468 10.067 1.040 1.00 95.44 190 ARG A C 1
ATOM 1415 O O . ARG A 1 190 ? -8.260 9.832 1.068 1.00 95.44 190 ARG A O 1
ATOM 1422 N N . GLN A 1 191 ? -10.286 9.519 0.144 1.00 93.69 191 GLN A N 1
ATOM 1423 C CA . GLN A 1 191 ? -9.841 8.679 -0.957 1.00 93.69 191 GLN A CA 1
ATOM 1424 C C . GLN A 1 191 ? -9.546 9.527 -2.200 1.00 93.69 191 GLN A C 1
ATOM 1426 O O . GLN A 1 191 ? -10.360 10.351 -2.621 1.00 93.69 191 GLN A O 1
ATOM 1431 N N . LEU A 1 192 ? -8.396 9.294 -2.827 1.00 93.62 192 LEU A N 1
ATOM 1432 C CA . LEU A 1 192 ? -8.015 9.919 -4.092 1.00 93.62 192 LEU A CA 1
ATOM 1433 C C . LEU A 1 192 ? -7.956 8.858 -5.189 1.00 93.62 192 LEU A C 1
ATOM 1435 O O . LEU A 1 192 ? -7.210 7.889 -5.090 1.00 93.62 192 LEU A O 1
ATOM 1439 N N . THR A 1 193 ? -8.737 9.033 -6.255 1.00 89.25 193 THR A N 1
ATOM 1440 C CA . THR A 1 193 ? -8.635 8.147 -7.425 1.00 89.25 193 THR A CA 1
ATOM 1441 C C . THR A 1 193 ? -7.473 8.597 -8.294 1.00 89.25 193 THR A C 1
ATOM 1443 O O . THR A 1 193 ? -7.503 9.706 -8.830 1.00 89.25 193 THR A O 1
ATOM 1446 N N . ILE A 1 194 ? -6.481 7.727 -8.443 1.00 85.81 194 ILE A N 1
ATOM 1447 C CA . ILE A 1 194 ? -5.367 7.910 -9.373 1.00 85.81 194 ILE A CA 1
ATOM 1448 C C . ILE A 1 194 ? -5.666 7.086 -10.631 1.00 85.81 194 ILE A C 1
ATOM 1450 O O . ILE A 1 194 ? -6.250 6.005 -10.540 1.00 85.81 194 ILE A O 1
ATOM 1454 N N . ARG A 1 195 ? -5.391 7.664 -11.803 1.00 62.41 195 ARG A N 1
ATOM 1455 C CA . ARG A 1 195 ? -5.631 7.035 -13.108 1.00 62.41 195 ARG A CA 1
ATOM 1456 C C . ARG A 1 195 ? -4.339 6.497 -13.679 1.00 62.41 195 ARG A C 1
ATOM 1458 O O . ARG A 1 195 ? -3.319 7.194 -13.491 1.00 62.41 195 ARG A O 1
#

Sequence (195 aa):
SRDLAEALRLGLAGEPGTSVVMPSLPGPGPRLQDVVDLTTGLDVTVLKGFDFWFEDADGTDASVSATLEQLNASIDPTRRLTSVEAAYWTSVGTKEHLRWVLPHEEDTTLTALARLHAAGADSLGTDSRLVGSFRAHGLLVPVWDLPVGTGAEAVEEPAAAFAERLAQVIGDESPLSQEERSARNGLANRQLTIR

Secondary structure (DSSP, 8-state):
-HHHHHHHHHHHHSPTT------SS--S---GGGTS-SSS-------SSSGGGSTT-SS--HHHHHHHHHHHHTPPPEEE-SSSTTEEEEE-SS-EEEEE--SSBHHHHHHHHHHHHHTT---SSTT-EEEEEEEETTEEEEEEEE-TT-HHHHHHHHHHHHHHHHHHHTT--SPPPHHHHHHHHHHHTTEEE--

Foldseek 3Di:
DLQVVLQVVQVVVDDPPDDRDGDPDSPDDDDPPVVDDPPDDDDDDDDQFPVVVCPPPPDDDPVNVVVRVVRSVPDFDKDDADLDPQWIWTHPPVWIKIWHWDPDFPVLQLLLCLVCVLVVNNALDDPKDFQEWEDDPRITTTMITDDPPCDRVVSNVSVNVSVVSSVVRRPPPPDDDPSSVVSSVVRVVRYHYDD

pLDDT: mean 91.3, std 9.07, range [50.44, 98.44]